Protein AF-A0A2A2TKR3-F1 (afdb_monomer_lite)

InterPro domains:
  IPR059676 Alr2735, C-terminal domain [PF27288] (133-186)
  IPR059682 Alr2735, N-terminal domain [PF27301] (14-116)

Structure (mmCIF, N/CA/C/O backbone):
data_AF-A0A2A2TKR3-F1
#
_entry.id   AF-A0A2A2TKR3-F1
#
loop_
_atom_site.group_PDB
_atom_site.id
_atom_site.type_symbol
_atom_site.label_atom_id
_atom_site.label_alt_id
_atom_site.label_comp_id
_atom_site.label_asym_id
_atom_site.label_entity_id
_atom_site.label_seq_id
_atom_site.pdbx_PDB_ins_code
_atom_site.Cartn_x
_atom_site.Cartn_y
_atom_site.Cartn_z
_atom_site.occupancy
_atom_site.B_iso_or_equiv
_atom_site.auth_seq_id
_atom_site.auth_comp_id
_atom_site.auth_asym_id
_atom_site.auth_atom_id
_atom_site.pdbx_PDB_model_num
ATOM 1 N N . MET A 1 1 ? 35.951 4.384 -39.786 1.00 38.25 1 MET A N 1
ATOM 2 C CA . MET A 1 1 ? 35.490 3.446 -38.743 1.00 38.25 1 MET A CA 1
ATOM 3 C C . MET A 1 1 ? 34.126 3.922 -38.285 1.00 38.25 1 MET A C 1
ATOM 5 O O . MET A 1 1 ? 34.031 5.005 -37.731 1.00 38.25 1 MET A O 1
ATOM 9 N N . THR A 1 2 ? 33.081 3.190 -38.646 1.00 31.70 2 THR A N 1
ATOM 10 C CA . THR A 1 2 ? 31.671 3.518 -38.409 1.00 31.70 2 THR A CA 1
ATOM 11 C C . THR A 1 2 ? 31.283 3.150 -36.977 1.00 31.70 2 THR A C 1
ATOM 13 O O . THR A 1 2 ? 31.099 1.976 -36.663 1.00 31.70 2 THR A O 1
ATOM 16 N N . THR A 1 3 ? 31.191 4.138 -36.091 1.00 32.16 3 THR A N 1
ATOM 17 C CA . THR A 1 3 ? 30.640 3.975 -34.740 1.00 32.16 3 THR A CA 1
ATOM 18 C C . THR A 1 3 ? 29.121 3.900 -34.827 1.00 32.16 3 THR A C 1
ATOM 20 O O . THR A 1 3 ? 28.453 4.893 -35.090 1.00 32.16 3 THR A O 1
ATOM 23 N N . THR A 1 4 ? 28.593 2.690 -34.658 1.00 29.95 4 THR A N 1
ATOM 24 C CA . THR A 1 4 ? 27.155 2.415 -34.573 1.00 29.95 4 THR A CA 1
ATOM 25 C C . THR A 1 4 ? 26.698 2.732 -33.151 1.00 29.95 4 THR A C 1
ATOM 27 O O . THR A 1 4 ? 26.987 1.977 -32.225 1.00 29.95 4 THR A O 1
ATOM 30 N N . THR A 1 5 ? 26.039 3.873 -32.964 1.00 31.25 5 THR A N 1
ATOM 31 C CA . THR A 1 5 ? 25.402 4.259 -31.699 1.00 31.25 5 THR A CA 1
ATOM 32 C C . THR A 1 5 ? 24.051 3.552 -31.603 1.00 31.25 5 THR A C 1
ATOM 34 O O . THR A 1 5 ? 23.122 3.884 -32.334 1.00 31.25 5 THR A O 1
ATOM 37 N N . ILE A 1 6 ? 23.941 2.554 -30.724 1.00 37.34 6 ILE A N 1
ATOM 38 C CA . ILE A 1 6 ? 22.674 1.871 -30.429 1.00 37.34 6 ILE A CA 1
ATOM 39 C C . ILE A 1 6 ? 21.905 2.734 -29.423 1.00 37.34 6 ILE A C 1
ATOM 41 O O . ILE A 1 6 ? 22.048 2.592 -28.209 1.00 37.34 6 ILE A O 1
ATOM 45 N N . LEU A 1 7 ? 21.103 3.662 -29.944 1.00 33.12 7 LEU A N 1
ATOM 46 C CA . LEU A 1 7 ? 20.002 4.274 -29.206 1.00 33.12 7 LEU A CA 1
ATOM 47 C C . LEU A 1 7 ? 19.018 3.158 -28.831 1.00 33.12 7 LEU A C 1
ATOM 49 O O . LEU A 1 7 ? 18.438 2.528 -29.713 1.00 33.12 7 LEU A O 1
ATOM 53 N N . HIS A 1 8 ? 18.817 2.912 -27.534 1.00 41.09 8 HIS A N 1
ATOM 54 C CA . HIS A 1 8 ? 17.646 2.167 -27.071 1.00 41.09 8 HIS A CA 1
ATOM 55 C C . HIS A 1 8 ? 16.417 3.049 -27.319 1.00 41.09 8 HIS A C 1
ATOM 57 O O . HIS A 1 8 ? 15.990 3.810 -26.455 1.00 41.09 8 HIS A O 1
ATOM 63 N N . GLN A 1 9 ? 15.890 2.992 -28.542 1.00 34.38 9 GLN A N 1
ATOM 64 C CA . GLN A 1 9 ? 14.558 3.486 -28.856 1.00 34.38 9 GLN A CA 1
ATOM 65 C C . GLN A 1 9 ? 13.576 2.713 -27.981 1.00 34.38 9 GLN A C 1
ATOM 67 O O . GLN A 1 9 ? 13.476 1.496 -28.105 1.00 34.38 9 GLN A O 1
ATOM 72 N N . ILE A 1 10 ? 12.868 3.411 -27.096 1.00 45.50 10 ILE A N 1
ATOM 73 C CA . ILE A 1 10 ? 11.655 2.882 -26.475 1.00 45.50 10 ILE A CA 1
ATOM 74 C C . ILE A 1 10 ? 10.640 2.779 -27.623 1.00 45.50 10 ILE A C 1
ATOM 76 O O . ILE A 1 10 ? 10.234 3.819 -28.151 1.00 45.50 10 ILE A O 1
ATOM 80 N N . PRO A 1 11 ? 10.289 1.569 -28.097 1.00 41.69 11 PRO A N 1
ATOM 81 C CA . PRO A 1 11 ? 9.364 1.434 -29.206 1.00 41.69 11 PRO A CA 1
ATOM 82 C C . PRO A 1 11 ? 7.980 1.920 -28.775 1.00 41.69 11 PRO A C 1
ATOM 84 O O . PRO A 1 11 ? 7.548 1.684 -27.646 1.00 41.69 11 PRO A O 1
ATOM 87 N N . ALA A 1 12 ? 7.298 2.613 -29.688 1.00 41.16 12 ALA A N 1
ATOM 88 C CA . ALA A 1 12 ? 5.923 3.059 -29.519 1.00 41.16 12 ALA A CA 1
ATOM 89 C C . ALA A 1 12 ? 5.043 1.885 -29.051 1.00 41.16 12 ALA A C 1
ATOM 91 O O . ALA A 1 12 ? 4.948 0.847 -29.706 1.00 41.16 12 ALA A O 1
ATOM 92 N N . LEU A 1 13 ? 4.467 2.051 -27.863 1.00 44.28 13 LEU A N 1
ATOM 93 C CA . LEU A 1 13 ? 3.955 0.982 -27.020 1.00 44.28 13 LEU A CA 1
ATOM 94 C C . LEU A 1 13 ? 2.550 0.556 -27.481 1.00 44.28 13 LEU A C 1
ATOM 96 O O . LEU A 1 13 ? 1.541 1.088 -27.022 1.00 44.28 13 LEU A O 1
ATOM 100 N N . THR A 1 14 ? 2.450 -0.451 -28.347 1.00 45.53 14 THR A N 1
ATOM 101 C CA . THR A 1 14 ? 1.301 -1.362 -28.264 1.00 45.53 14 THR A CA 1
ATOM 102 C C . THR A 1 14 ? 1.480 -2.137 -26.964 1.00 45.53 14 THR A C 1
ATOM 104 O O . THR A 1 14 ? 2.271 -3.074 -26.923 1.00 45.53 14 THR A O 1
ATOM 107 N N . ILE A 1 15 ? 0.845 -1.688 -25.876 1.00 57.25 15 ILE A N 1
ATOM 108 C CA . ILE A 1 15 ? 1.034 -2.280 -24.544 1.00 57.25 15 ILE A CA 1
ATOM 109 C C . ILE A 1 15 ? 0.394 -3.672 -24.524 1.00 57.25 15 ILE A C 1
ATOM 111 O O . ILE A 1 15 ? -0.765 -3.836 -24.147 1.00 57.25 15 ILE A O 1
ATOM 115 N N . ASN A 1 16 ? 1.126 -4.692 -24.962 1.00 76.06 16 ASN A N 1
ATOM 116 C CA . ASN A 1 16 ? 0.766 -6.058 -24.636 1.00 76.06 16 ASN A CA 1
ATOM 117 C C . ASN A 1 16 ? 0.954 -6.227 -23.122 1.00 76.06 16 ASN A C 1
ATOM 119 O O . ASN A 1 16 ? 1.949 -5.779 -22.550 1.00 76.06 16 ASN A O 1
ATOM 123 N N . LEU A 1 17 ? -0.018 -6.851 -22.461 1.00 72.94 17 LEU A N 1
ATOM 124 C CA . LEU A 1 17 ? 0.017 -7.096 -21.020 1.00 72.94 17 LEU A CA 1
ATOM 125 C C . LEU A 1 17 ? 1.288 -7.851 -20.603 1.00 72.94 17 LEU A C 1
ATOM 127 O O . LEU A 1 17 ? 1.868 -7.543 -19.564 1.00 72.94 17 LEU A O 1
ATOM 131 N N . ALA A 1 18 ? 1.732 -8.789 -21.445 1.00 76.94 18 ALA A N 1
ATOM 132 C CA . ALA A 1 18 ? 2.961 -9.538 -21.223 1.00 76.94 18 ALA A CA 1
ATOM 133 C C . ALA A 1 18 ? 4.200 -8.628 -21.238 1.00 76.94 18 ALA A C 1
ATOM 135 O O . ALA A 1 18 ? 5.049 -8.709 -20.349 1.00 76.94 18 ALA A O 1
ATOM 136 N N . ASP A 1 19 ? 4.254 -7.692 -22.187 1.00 87.50 19 ASP A N 1
ATOM 137 C CA . ASP A 1 19 ? 5.361 -6.741 -22.315 1.00 87.50 19 ASP A CA 1
ATOM 138 C C . ASP A 1 19 ? 5.394 -5.763 -21.131 1.00 87.50 19 ASP A C 1
ATOM 140 O O . ASP A 1 19 ? 6.467 -5.370 -20.673 1.00 87.50 19 ASP A O 1
ATOM 144 N N . ALA A 1 20 ? 4.228 -5.419 -20.569 1.00 91.88 20 ALA A N 1
ATOM 145 C CA . ALA A 1 20 ? 4.138 -4.580 -19.377 1.00 91.88 20 ALA A CA 1
ATOM 146 C C . ALA A 1 20 ? 4.732 -5.263 -18.134 1.00 91.88 20 ALA A C 1
ATOM 148 O O . ALA A 1 20 ? 5.504 -4.637 -17.404 1.00 91.88 20 ALA A O 1
ATOM 149 N N . THR A 1 21 ? 4.417 -6.541 -17.894 1.00 95.19 21 THR A N 1
ATOM 150 C CA . THR A 1 21 ? 4.975 -7.290 -16.753 1.00 95.19 21 THR A CA 1
ATOM 151 C C . THR A 1 21 ? 6.486 -7.439 -16.873 1.00 95.19 21 THR A C 1
ATOM 153 O O . THR A 1 21 ? 7.212 -7.161 -15.914 1.00 95.19 21 THR A O 1
ATOM 156 N N . VAL A 1 22 ? 6.968 -7.809 -18.062 1.00 96.06 22 VAL A N 1
ATOM 157 C CA . VAL A 1 22 ? 8.404 -7.924 -18.339 1.00 96.06 22 VAL A CA 1
ATOM 158 C C . VAL A 1 22 ? 9.102 -6.581 -18.123 1.00 96.06 22 VAL A C 1
ATOM 160 O O . VAL A 1 22 ? 10.112 -6.530 -17.423 1.00 96.06 22 VAL A O 1
ATOM 163 N N . SER A 1 23 ? 8.540 -5.482 -18.638 1.00 95.44 23 SER A N 1
ATOM 164 C CA . SER A 1 23 ? 9.103 -4.138 -18.474 1.00 95.44 23 SER A CA 1
ATOM 165 C C . SER A 1 23 ? 9.186 -3.713 -17.002 1.00 95.44 23 SER A C 1
ATOM 167 O O . SER A 1 23 ? 10.221 -3.206 -16.567 1.00 95.44 23 SER A O 1
ATOM 169 N N . ILE A 1 24 ? 8.149 -3.987 -16.201 1.00 96.06 24 ILE A N 1
ATOM 170 C CA . ILE A 1 24 ? 8.154 -3.707 -14.756 1.00 96.06 24 ILE A CA 1
ATOM 171 C C . ILE A 1 24 ? 9.266 -4.480 -14.047 1.00 96.06 24 ILE A C 1
ATOM 173 O O . ILE A 1 24 ? 9.991 -3.893 -13.241 1.00 96.06 24 ILE A O 1
ATOM 177 N N . LEU A 1 25 ? 9.415 -5.775 -14.336 1.00 97.62 25 LEU A N 1
ATOM 178 C CA . LEU A 1 25 ? 10.437 -6.621 -13.715 1.00 97.62 25 LEU A CA 1
ATOM 179 C C . LEU A 1 25 ? 11.848 -6.192 -14.127 1.00 97.62 25 LEU A C 1
ATOM 181 O O . LEU A 1 25 ? 12.710 -6.016 -13.269 1.00 97.62 25 LEU A O 1
ATOM 1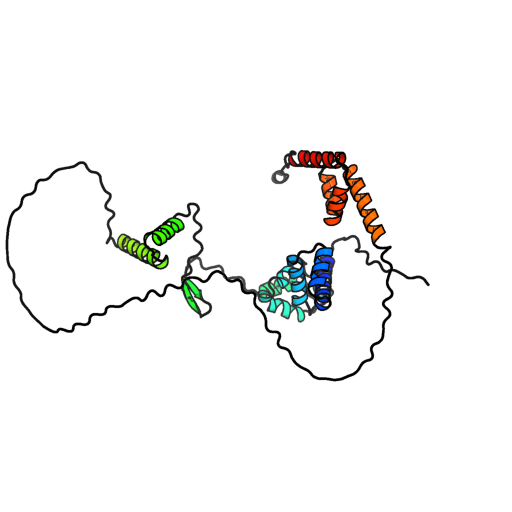85 N N . GLN A 1 26 ? 12.071 -5.938 -15.417 1.00 97.12 26 GLN A N 1
ATOM 186 C CA . GLN A 1 26 ? 13.348 -5.432 -15.924 1.00 97.12 26 GLN A CA 1
ATOM 187 C C . GLN A 1 26 ? 13.720 -4.098 -15.275 1.00 97.12 26 GLN A C 1
ATOM 189 O O . GLN A 1 26 ? 14.851 -3.923 -14.819 1.00 97.12 26 GLN A O 1
ATOM 194 N N . HIS A 1 27 ? 12.766 -3.170 -15.182 1.00 95.81 27 HIS A N 1
ATOM 195 C CA . HIS A 1 27 ? 12.998 -1.880 -14.548 1.00 95.81 27 HIS A CA 1
ATOM 196 C C . HIS A 1 27 ? 13.284 -2.024 -13.048 1.00 95.81 27 HIS A C 1
ATOM 198 O O . HIS A 1 27 ? 14.209 -1.398 -12.531 1.00 95.81 27 HIS A O 1
ATOM 204 N N . ALA A 1 28 ? 12.538 -2.883 -12.348 1.00 97.62 28 ALA A N 1
ATOM 205 C CA . ALA A 1 28 ? 12.765 -3.190 -10.940 1.00 97.62 28 ALA A CA 1
ATOM 206 C C . ALA A 1 28 ? 14.179 -3.746 -10.698 1.00 97.62 28 ALA A C 1
ATOM 208 O O . ALA A 1 28 ? 14.894 -3.256 -9.819 1.00 97.62 28 ALA A O 1
ATOM 209 N N . PHE A 1 29 ? 14.609 -4.722 -11.501 1.00 98.06 29 PHE A N 1
ATOM 210 C CA . PHE A 1 29 ? 15.944 -5.310 -11.403 1.00 98.06 29 PHE A CA 1
ATOM 211 C C . PHE A 1 29 ? 17.042 -4.298 -11.719 1.00 98.06 29 PHE A C 1
ATOM 213 O O . PHE A 1 29 ? 17.981 -4.163 -10.935 1.00 98.06 29 PHE A O 1
ATOM 220 N N . TRP A 1 30 ? 16.888 -3.513 -12.788 1.00 96.81 30 TRP A N 1
ATOM 221 C CA . TRP A 1 30 ? 17.809 -2.421 -13.102 1.00 96.81 30 TRP A CA 1
ATOM 222 C C . TRP A 1 30 ? 17.927 -1.433 -11.936 1.00 96.81 30 TRP A C 1
ATOM 224 O O . TRP A 1 30 ? 19.037 -1.081 -11.533 1.00 96.81 30 TRP A O 1
ATOM 234 N N . LEU A 1 31 ? 16.804 -1.033 -11.333 1.00 96.81 31 LEU A N 1
ATOM 235 C CA . LEU A 1 31 ? 16.787 -0.092 -10.216 1.00 96.81 31 LEU A CA 1
ATOM 236 C C . LEU A 1 31 ? 17.511 -0.649 -8.981 1.00 96.81 31 LEU A C 1
ATOM 238 O O . LEU A 1 31 ? 18.245 0.081 -8.307 1.00 96.81 31 LEU A O 1
ATOM 242 N N . ARG A 1 32 ? 17.349 -1.947 -8.697 1.00 97.38 32 ARG A N 1
ATOM 243 C CA . ARG A 1 32 ? 18.097 -2.643 -7.644 1.00 97.38 32 ARG A CA 1
ATOM 244 C C . ARG A 1 32 ? 19.599 -2.645 -7.933 1.00 97.38 32 ARG A C 1
ATOM 246 O O . ARG A 1 32 ? 20.370 -2.313 -7.033 1.00 97.38 32 ARG A O 1
ATOM 253 N N . SER A 1 33 ? 20.014 -2.928 -9.169 1.00 97.12 33 SER A N 1
ATOM 254 C CA . SER A 1 33 ? 21.426 -2.859 -9.571 1.00 97.12 33 SER A CA 1
ATOM 255 C C . SER A 1 33 ? 22.000 -1.451 -9.391 1.00 97.12 33 SER A C 1
ATOM 257 O O . SER A 1 33 ? 23.070 -1.293 -8.805 1.00 97.12 33 SER A O 1
ATOM 259 N N . GLN A 1 34 ? 21.267 -0.406 -9.795 1.00 96.62 34 GLN A N 1
ATOM 260 C CA . GLN A 1 34 ? 21.697 0.980 -9.576 1.00 96.62 34 GLN A CA 1
ATOM 261 C C . GLN A 1 34 ? 21.849 1.305 -8.087 1.00 96.62 34 GLN A C 1
ATOM 263 O O . GLN A 1 34 ? 22.810 1.963 -7.694 1.00 96.62 34 GLN A O 1
ATOM 268 N N . LYS A 1 35 ? 20.937 0.821 -7.237 1.00 96.38 35 LYS A N 1
ATOM 269 C CA . LYS A 1 35 ? 21.003 1.024 -5.783 1.00 96.38 35 LYS A CA 1
ATOM 270 C C . LYS A 1 35 ? 22.218 0.344 -5.139 1.00 96.38 35 LYS A C 1
ATOM 272 O O . LYS A 1 35 ? 22.719 0.857 -4.144 1.00 96.38 35 LYS A O 1
ATOM 277 N N . GLN A 1 36 ? 22.668 -0.794 -5.672 1.00 96.38 36 GLN A N 1
ATOM 278 C CA . GLN A 1 36 ? 23.852 -1.509 -5.178 1.00 96.38 36 GLN A CA 1
ATOM 279 C C . GLN A 1 36 ? 25.163 -0.818 -5.578 1.00 96.38 36 GLN A C 1
ATOM 281 O O . GLN A 1 36 ? 26.110 -0.811 -4.798 1.00 96.38 36 GLN A O 1
ATOM 286 N N . ILE A 1 37 ? 25.213 -0.225 -6.775 1.00 96.69 37 ILE A N 1
ATOM 287 C CA . ILE A 1 37 ? 26.425 0.406 -7.321 1.00 96.69 37 ILE A CA 1
ATOM 288 C C . ILE A 1 37 ? 26.570 1.856 -6.838 1.00 96.69 37 ILE A C 1
ATOM 290 O O . ILE A 1 37 ?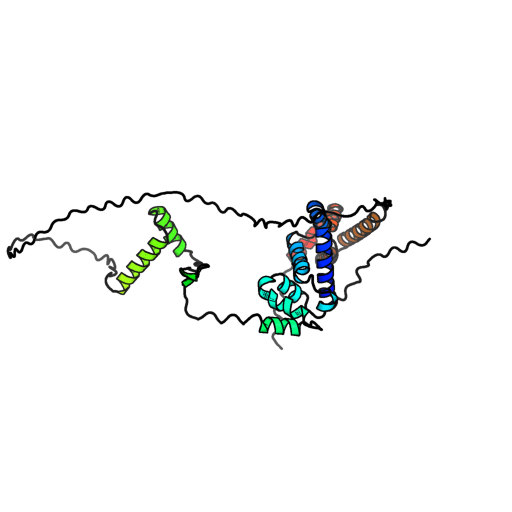 27.673 2.318 -6.541 1.00 96.69 37 ILE A O 1
ATOM 294 N N . LEU A 1 38 ? 25.467 2.606 -6.778 1.00 95.69 38 LEU A N 1
ATOM 295 C CA . LEU A 1 38 ? 25.498 4.0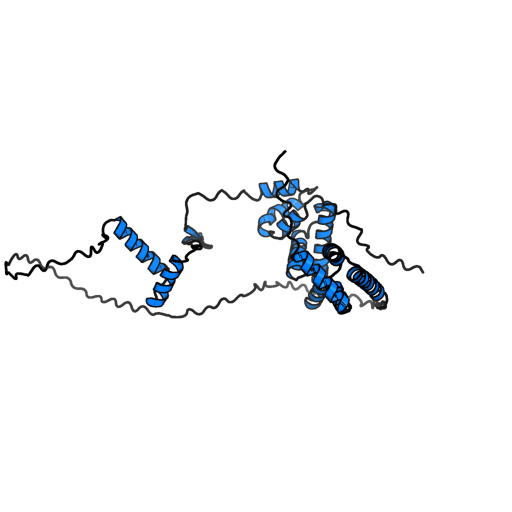35 -6.489 1.00 95.69 38 LEU A CA 1
ATOM 296 C C . LEU A 1 38 ? 25.422 4.316 -4.983 1.00 95.69 38 LEU A C 1
ATOM 298 O O . LEU A 1 38 ? 24.582 3.754 -4.278 1.00 95.69 38 LEU A O 1
ATOM 302 N N . PRO A 1 39 ? 26.192 5.292 -4.470 1.00 96.88 39 PRO A N 1
ATOM 303 C CA . PRO A 1 39 ? 26.004 5.759 -3.106 1.00 96.88 39 PRO A CA 1
ATOM 304 C C . PRO A 1 39 ? 24.617 6.400 -2.947 1.00 96.88 39 PRO A C 1
ATOM 306 O O . PRO A 1 39 ? 24.094 7.048 -3.858 1.00 96.88 39 PRO A O 1
ATOM 309 N N . LYS A 1 40 ? 24.043 6.311 -1.740 1.00 95.50 40 LYS A N 1
ATOM 310 C CA . LYS A 1 40 ? 22.672 6.763 -1.408 1.00 95.50 40 LYS A CA 1
ATOM 311 C C . LYS A 1 40 ? 22.325 8.184 -1.879 1.00 95.50 40 LYS A C 1
ATOM 313 O O . LYS A 1 40 ? 21.161 8.477 -2.148 1.00 95.50 40 LYS A O 1
ATOM 318 N N . LYS A 1 41 ? 23.300 9.100 -1.930 1.00 96.62 41 LYS A N 1
ATOM 319 C CA . LYS A 1 41 ? 23.101 10.465 -2.450 1.00 96.62 41 LYS A CA 1
ATOM 320 C C . LYS A 1 41 ? 22.892 10.461 -3.971 1.00 96.62 41 LYS A C 1
ATOM 322 O O . LYS A 1 41 ? 21.884 10.984 -4.427 1.00 96.62 41 LYS A O 1
ATOM 327 N N . ARG A 1 42 ? 23.777 9.797 -4.724 1.00 96.62 42 ARG A N 1
ATOM 328 C CA . ARG A 1 42 ? 23.698 9.685 -6.191 1.00 96.62 42 ARG A CA 1
ATOM 329 C C . ARG A 1 42 ? 22.470 8.913 -6.653 1.00 96.62 42 ARG A C 1
ATOM 331 O O . ARG A 1 42 ? 21.826 9.322 -7.606 1.00 96.62 42 ARG A O 1
ATOM 338 N N . PHE A 1 43 ? 22.095 7.856 -5.936 1.00 96.56 43 PHE A N 1
ATOM 339 C CA . PHE A 1 43 ? 20.866 7.120 -6.236 1.00 96.56 43 PHE A CA 1
ATOM 340 C C . PHE A 1 43 ? 19.615 8.007 -6.108 1.00 96.56 43 PHE A C 1
ATOM 342 O O . PHE A 1 43 ? 18.727 7.957 -6.953 1.00 96.56 43 PHE A O 1
ATOM 349 N N . ARG A 1 44 ? 19.554 8.874 -5.086 1.00 95.50 44 ARG A N 1
ATOM 350 C CA . ARG A 1 44 ? 18.451 9.840 -4.930 1.00 95.50 44 ARG A CA 1
ATOM 351 C C . ARG A 1 44 ? 18.452 10.919 -6.012 1.00 95.50 44 ARG A C 1
ATOM 353 O O . ARG A 1 44 ? 17.383 11.266 -6.492 1.00 95.50 44 ARG A O 1
ATOM 360 N N . GLU A 1 45 ? 19.625 11.423 -6.393 1.00 96.00 45 GLU A N 1
ATOM 361 C CA . GLU A 1 45 ? 19.765 12.366 -7.514 1.00 96.00 45 GLU A CA 1
ATOM 362 C C . GLU A 1 45 ? 19.275 11.738 -8.828 1.00 96.00 45 GLU A C 1
ATOM 364 O O . GLU A 1 45 ? 18.512 12.367 -9.553 1.00 96.00 45 GLU A O 1
ATOM 369 N N . MET A 1 46 ? 19.630 10.476 -9.091 1.00 96.25 46 MET A N 1
ATOM 370 C CA . MET A 1 46 ? 19.159 9.721 -10.257 1.00 96.25 46 MET A CA 1
ATOM 371 C C . MET A 1 46 ? 17.632 9.562 -10.258 1.00 96.25 46 MET A C 1
ATOM 373 O O . MET A 1 46 ? 17.003 9.816 -11.279 1.00 96.25 46 MET A O 1
ATOM 377 N N . LEU A 1 47 ? 17.030 9.188 -9.121 1.00 96.31 47 LEU A N 1
ATOM 378 C CA . LEU A 1 47 ? 15.569 9.101 -8.987 1.00 96.31 47 LEU A CA 1
ATOM 379 C C . LEU A 1 47 ? 14.884 10.449 -9.249 1.00 96.31 47 LEU A C 1
ATOM 381 O O . LEU A 1 47 ? 13.888 10.503 -9.964 1.00 96.31 47 LEU A O 1
ATOM 385 N N . ALA A 1 48 ? 15.434 11.538 -8.707 1.00 94.50 48 ALA A N 1
ATOM 386 C CA . ALA A 1 48 ? 14.903 12.877 -8.932 1.00 94.50 48 ALA A CA 1
ATOM 387 C C . ALA A 1 48 ? 15.009 13.298 -10.407 1.00 94.50 48 ALA A C 1
ATOM 389 O O . ALA A 1 48 ? 14.069 13.888 -10.934 1.00 94.50 48 ALA A O 1
ATOM 390 N N . ALA A 1 49 ? 16.107 12.948 -11.086 1.00 94.62 49 ALA A N 1
ATOM 391 C CA . ALA A 1 49 ? 16.311 13.246 -12.503 1.00 94.62 49 ALA A CA 1
ATOM 392 C C . ALA A 1 49 ? 15.281 12.552 -13.412 1.00 94.62 49 ALA A C 1
ATOM 394 O O . ALA A 1 49 ? 14.822 13.150 -14.379 1.00 94.62 49 ALA A O 1
ATOM 395 N N . ILE A 1 50 ? 14.864 11.325 -13.075 1.00 91.19 50 ILE A N 1
ATOM 396 C CA . ILE A 1 50 ? 13.792 10.611 -13.794 1.00 91.19 50 ILE A CA 1
ATOM 397 C C . ILE A 1 50 ? 12.379 10.987 -13.308 1.00 91.19 50 ILE A C 1
ATOM 399 O O . ILE A 1 50 ? 11.398 10.409 -13.768 1.00 91.19 50 ILE A O 1
ATOM 403 N N . GLY A 1 51 ? 12.257 11.939 -12.377 1.00 93.19 51 GLY A N 1
ATOM 404 C CA . GLY A 1 51 ? 10.976 12.408 -11.843 1.00 93.19 51 GLY A CA 1
ATOM 405 C C . GLY A 1 51 ? 10.297 11.451 -10.860 1.00 93.19 51 GLY A C 1
ATOM 406 O O . GLY A 1 51 ? 9.105 11.594 -10.608 1.00 93.19 51 GLY A O 1
ATOM 407 N N . TRP A 1 52 ? 11.024 10.479 -10.308 1.00 93.88 52 TRP A N 1
ATOM 408 C CA . TRP A 1 52 ? 10.468 9.482 -9.396 1.00 93.88 52 TRP A CA 1
ATOM 409 C C . TRP A 1 52 ? 10.562 9.917 -7.940 1.00 93.88 52 TRP A C 1
ATOM 411 O O . TRP A 1 52 ? 11.612 10.333 -7.439 1.00 93.88 52 TRP A O 1
ATOM 421 N N . SER A 1 53 ? 9.466 9.721 -7.217 1.00 90.88 53 SER A N 1
ATOM 422 C CA . SER A 1 53 ? 9.445 9.861 -5.771 1.00 90.88 53 SER A CA 1
ATOM 423 C C . SER A 1 53 ? 10.171 8.698 -5.090 1.00 90.88 53 SER A C 1
ATOM 425 O O . SER A 1 53 ? 10.257 7.566 -5.583 1.00 90.88 53 SER A O 1
ATOM 427 N N . HIS A 1 54 ? 10.655 8.947 -3.872 1.00 86.38 54 HIS A N 1
ATOM 428 C CA . HIS A 1 54 ? 11.245 7.883 -3.064 1.00 86.38 54 HIS A CA 1
ATOM 429 C C . HIS A 1 54 ? 10.237 6.750 -2.781 1.00 86.38 54 HIS A C 1
ATOM 431 O O . HIS A 1 54 ? 10.622 5.580 -2.745 1.00 86.38 54 HIS A O 1
ATOM 437 N N . GLY A 1 55 ? 8.949 7.084 -2.636 1.00 89.69 55 GLY A N 1
ATOM 438 C CA . GLY A 1 55 ? 7.871 6.119 -2.419 1.00 89.69 55 GLY A CA 1
ATOM 439 C C . GLY A 1 55 ? 7.677 5.164 -3.597 1.00 89.69 55 GLY A C 1
ATOM 440 O O . GLY A 1 55 ? 7.624 3.954 -3.382 1.00 89.69 55 GLY A O 1
ATOM 441 N N . GLU A 1 56 ? 7.652 5.684 -4.826 1.00 91.38 56 GLU A N 1
ATOM 442 C CA . GLU A 1 56 ? 7.530 4.873 -6.047 1.00 91.38 56 GLU A CA 1
ATOM 443 C C . GLU A 1 56 ? 8.713 3.920 -6.190 1.00 91.38 56 GLU A C 1
ATOM 445 O O . GLU A 1 56 ? 8.517 2.711 -6.304 1.00 91.38 56 GLU A O 1
ATOM 450 N N . SER A 1 57 ? 9.944 4.428 -6.047 1.00 93.44 57 SER A N 1
ATOM 451 C CA . SER A 1 57 ? 11.155 3.600 -6.130 1.00 93.44 57 SER A CA 1
ATOM 452 C C . SER A 1 57 ? 11.134 2.420 -5.149 1.00 93.44 57 SER A C 1
ATOM 454 O O . SER A 1 57 ? 11.588 1.323 -5.468 1.00 93.44 57 SER A O 1
ATOM 456 N N . ARG A 1 58 ? 10.544 2.607 -3.959 1.00 95.38 58 ARG A N 1
ATOM 457 C CA . ARG A 1 58 ? 10.452 1.569 -2.927 1.00 95.38 58 ARG A CA 1
ATOM 458 C C . ARG A 1 58 ? 9.558 0.404 -3.350 1.00 95.38 58 ARG A C 1
ATOM 460 O O . ARG A 1 58 ? 9.819 -0.719 -2.928 1.00 95.38 58 ARG A O 1
ATOM 467 N N . ILE A 1 59 ? 8.526 0.648 -4.158 1.00 95.06 59 ILE A N 1
ATOM 468 C CA . ILE A 1 59 ? 7.639 -0.407 -4.669 1.00 95.06 59 ILE A CA 1
ATOM 469 C C . ILE A 1 59 ? 8.411 -1.301 -5.641 1.00 95.06 59 ILE A C 1
ATOM 471 O O . ILE A 1 59 ? 8.427 -2.515 -5.463 1.00 95.06 59 ILE A O 1
ATOM 475 N N . TYR A 1 60 ? 9.115 -0.710 -6.608 1.00 96.62 60 TYR A N 1
ATOM 476 C CA . TYR A 1 60 ? 9.903 -1.462 -7.589 1.00 96.62 60 TYR A CA 1
ATOM 477 C C . TYR A 1 60 ? 11.092 -2.183 -6.952 1.00 96.62 60 TYR A C 1
ATOM 479 O O . TYR A 1 60 ? 11.374 -3.322 -7.300 1.00 96.62 60 TYR A O 1
ATOM 487 N N . LEU A 1 61 ? 11.742 -1.583 -5.952 1.00 97.56 61 LEU A N 1
ATOM 488 C CA . LEU A 1 61 ? 12.777 -2.280 -5.184 1.00 97.56 61 LEU A CA 1
ATOM 489 C C . LEU A 1 61 ? 12.213 -3.514 -4.462 1.00 97.56 61 LEU A C 1
ATOM 491 O O . LEU A 1 61 ? 12.824 -4.572 -4.523 1.00 97.56 61 LEU A O 1
ATOM 495 N N . LYS A 1 62 ? 11.013 -3.426 -3.868 1.00 97.62 62 LYS A N 1
ATOM 496 C CA . LYS A 1 62 ? 10.347 -4.606 -3.288 1.00 97.62 62 LYS A CA 1
ATOM 497 C C . LYS A 1 62 ? 10.038 -5.672 -4.333 1.00 97.62 62 LYS A C 1
ATOM 499 O O . LYS A 1 62 ? 10.176 -6.851 -4.032 1.00 97.62 62 LYS A O 1
ATOM 504 N N . VAL A 1 63 ? 9.617 -5.279 -5.536 1.00 98.06 63 VAL A N 1
ATOM 505 C CA . VAL A 1 63 ? 9.413 -6.217 -6.653 1.00 98.06 63 VAL A CA 1
ATOM 506 C C . VAL A 1 63 ? 10.724 -6.932 -6.980 1.00 98.06 63 VAL A C 1
ATOM 508 O O . VAL A 1 63 ? 10.741 -8.158 -7.038 1.00 98.06 63 VAL A O 1
ATOM 511 N N . ALA A 1 64 ? 11.825 -6.189 -7.098 1.00 97.81 64 ALA A N 1
ATOM 512 C CA . ALA A 1 64 ? 13.144 -6.750 -7.373 1.00 97.81 64 ALA A CA 1
ATOM 513 C C . ALA A 1 64 ? 13.632 -7.708 -6.276 1.00 97.81 64 ALA A C 1
ATOM 515 O O . ALA A 1 64 ? 14.262 -8.716 -6.578 1.00 97.81 64 ALA A O 1
ATOM 516 N N . ASP A 1 65 ? 13.354 -7.396 -5.011 1.00 97.50 65 ASP A N 1
ATOM 517 C CA . ASP A 1 65 ? 13.710 -8.244 -3.870 1.00 97.50 65 ASP A CA 1
ATOM 518 C C . ASP A 1 65 ? 12.829 -9.503 -3.809 1.00 97.50 65 ASP A C 1
ATOM 520 O O . ASP A 1 65 ? 13.320 -10.600 -3.561 1.00 97.50 65 ASP A O 1
ATOM 524 N N . THR A 1 66 ? 11.531 -9.366 -4.095 1.00 97.81 66 THR A N 1
ATOM 525 C CA . THR A 1 66 ? 10.562 -10.474 -4.052 1.00 97.81 66 THR A CA 1
ATOM 526 C C . THR A 1 66 ? 10.812 -11.497 -5.159 1.00 97.81 66 THR A C 1
ATOM 528 O O . THR A 1 66 ? 10.714 -12.700 -4.923 1.00 97.81 66 THR A O 1
ATOM 531 N N . PHE A 1 67 ? 11.122 -11.023 -6.367 1.00 97.62 67 PHE A N 1
ATOM 532 C CA . PHE A 1 67 ? 11.236 -11.854 -7.566 1.00 97.62 67 PHE A CA 1
ATOM 533 C C . PHE A 1 67 ? 12.681 -12.055 -8.037 1.00 97.62 67 PHE A C 1
ATOM 535 O O . PHE A 1 67 ? 12.892 -12.460 -9.170 1.00 97.62 67 PHE A O 1
ATOM 542 N N . GLU A 1 68 ? 13.680 -11.830 -7.179 1.00 96.81 68 GLU A N 1
ATOM 543 C CA . GLU A 1 68 ? 15.112 -11.968 -7.513 1.00 96.81 68 GLU A CA 1
ATOM 544 C C . GLU A 1 68 ? 15.482 -13.313 -8.152 1.00 96.81 68 GLU A C 1
ATOM 546 O O . GLU A 1 68 ? 16.427 -13.406 -8.929 1.00 96.81 68 GLU A O 1
ATOM 551 N N . ARG A 1 69 ? 14.745 -14.366 -7.799 1.00 97.19 69 ARG A N 1
ATOM 552 C CA . ARG A 1 69 ? 14.993 -15.736 -8.257 1.00 97.19 69 ARG A CA 1
ATOM 553 C C . ARG A 1 69 ? 14.325 -16.072 -9.592 1.00 97.19 69 ARG A C 1
ATOM 555 O O . ARG A 1 69 ? 14.483 -17.200 -10.041 1.00 97.19 69 ARG A O 1
ATOM 562 N N . PHE A 1 70 ? 13.584 -15.136 -10.182 1.00 96.81 70 PHE A N 1
ATOM 563 C CA . PHE A 1 70 ? 12.868 -15.322 -11.440 1.00 96.81 70 PHE A CA 1
ATOM 564 C C . PHE A 1 70 ? 13.491 -14.470 -12.543 1.00 96.81 70 PHE A C 1
ATOM 566 O O . PHE A 1 70 ? 13.878 -13.319 -12.325 1.00 96.81 70 PHE A O 1
ATOM 573 N N . SER A 1 71 ? 13.519 -15.008 -13.756 1.00 95.31 71 SER A N 1
ATOM 574 C CA . SER A 1 71 ? 13.741 -14.209 -14.957 1.00 95.31 71 SER A CA 1
ATOM 575 C C . SER A 1 71 ? 12.469 -13.418 -15.305 1.00 95.31 71 SER A C 1
ATOM 577 O O . SER A 1 71 ? 11.366 -13.949 -15.144 1.00 95.31 71 SER A O 1
ATOM 579 N N . PRO A 1 72 ? 12.564 -12.181 -15.838 1.00 95.94 72 PRO A N 1
ATOM 580 C CA . PRO A 1 72 ? 11.389 -11.437 -16.303 1.00 95.94 72 PRO A CA 1
ATOM 581 C C . PRO A 1 72 ? 10.504 -12.238 -17.270 1.00 95.94 72 PRO A C 1
ATOM 583 O O . PRO A 1 72 ? 9.279 -12.156 -17.200 1.00 95.94 72 PRO A O 1
ATOM 586 N N . ASP A 1 73 ? 11.119 -13.056 -18.129 1.00 94.25 73 ASP A N 1
ATOM 587 C CA . ASP A 1 73 ? 10.421 -13.870 -19.128 1.00 94.25 73 ASP A CA 1
ATOM 588 C C . ASP A 1 73 ? 9.603 -15.021 -18.527 1.00 94.25 73 ASP A C 1
ATOM 590 O O . ASP A 1 73 ? 8.629 -15.463 -19.138 1.00 94.25 73 ASP A O 1
ATOM 594 N N . GLU A 1 74 ? 9.967 -15.506 -17.337 1.00 95.44 74 GLU A N 1
ATOM 595 C CA . GLU A 1 74 ? 9.242 -16.585 -16.649 1.00 95.44 74 GLU A CA 1
ATOM 596 C C . GLU A 1 74 ? 7.891 -16.105 -16.114 1.00 95.44 74 GLU A C 1
ATOM 598 O O . GLU A 1 74 ? 6.955 -16.893 -16.001 1.00 95.44 74 GLU A O 1
ATOM 603 N N . LEU A 1 75 ? 7.773 -14.807 -15.823 1.00 95.62 75 LEU A N 1
ATOM 604 C CA . LEU A 1 75 ? 6.585 -14.182 -15.240 1.00 95.62 75 LEU A CA 1
ATOM 605 C C . LEU A 1 75 ? 5.759 -13.386 -16.259 1.00 95.62 75 LEU A C 1
ATOM 607 O O . LEU A 1 75 ? 4.789 -12.733 -15.882 1.00 95.62 75 LEU A O 1
ATOM 611 N N . LYS A 1 76 ? 6.101 -13.439 -17.550 1.00 94.81 76 LYS A N 1
ATOM 612 C CA . LYS A 1 76 ? 5.431 -12.653 -18.602 1.00 94.81 76 LYS A CA 1
ATOM 613 C C . LYS A 1 76 ? 3.930 -12.940 -18.744 1.00 94.81 76 LYS A C 1
ATOM 615 O O . LYS A 1 76 ? 3.180 -12.053 -19.129 1.00 94.81 76 LYS A O 1
ATOM 620 N N . ASP A 1 77 ? 3.484 -14.154 -18.412 1.00 95.00 77 ASP A N 1
ATOM 621 C CA . ASP A 1 77 ? 2.071 -14.560 -18.485 1.00 95.00 77 ASP A CA 1
ATOM 622 C C . ASP A 1 77 ? 1.294 -14.194 -17.187 1.00 95.00 77 ASP A C 1
ATOM 624 O O . ASP A 1 77 ? 0.149 -14.619 -17.000 1.00 95.00 77 ASP A O 1
ATOM 628 N N . VAL A 1 78 ? 1.904 -13.431 -16.265 1.00 95.69 78 VAL A N 1
ATOM 629 C CA . VAL A 1 78 ? 1.298 -12.927 -15.018 1.00 95.69 78 VAL A CA 1
ATOM 630 C C . VAL A 1 78 ? 0.904 -11.462 -15.187 1.00 95.69 78 VAL A C 1
ATOM 632 O O . VAL A 1 78 ? 1.618 -10.680 -15.808 1.00 95.69 78 VAL A O 1
ATOM 635 N N . GLU A 1 79 ? -0.224 -11.057 -14.604 1.00 95.38 79 GLU A N 1
ATOM 636 C CA . GLU A 1 79 ? -0.690 -9.669 -14.675 1.00 95.38 79 GLU A CA 1
ATOM 637 C C . GLU A 1 79 ? 0.251 -8.710 -13.904 1.00 95.38 79 GLU A C 1
ATOM 639 O O . GLU A 1 79 ? 0.620 -9.004 -12.759 1.00 95.38 79 GLU A O 1
ATOM 644 N N . PRO A 1 80 ? 0.548 -7.506 -14.437 1.00 95.62 80 PRO A N 1
ATOM 645 C CA . PRO A 1 80 ? 1.362 -6.491 -13.762 1.00 95.62 80 PRO A CA 1
ATOM 646 C C . PRO A 1 80 ? 0.901 -6.189 -12.334 1.00 95.62 80 PRO A C 1
ATOM 648 O O . PRO A 1 80 ? 1.690 -6.131 -11.391 1.00 95.62 80 PRO A O 1
ATOM 651 N N . ASN A 1 81 ? -0.414 -6.037 -12.155 1.00 95.19 81 ASN A N 1
ATOM 652 C CA . ASN A 1 81 ? -0.999 -5.744 -10.854 1.00 95.19 81 ASN A CA 1
ATOM 653 C C . ASN A 1 81 ? -0.773 -6.890 -9.855 1.00 95.19 81 ASN A C 1
ATOM 655 O O . ASN A 1 81 ? -0.548 -6.649 -8.672 1.00 95.19 81 ASN A O 1
ATOM 659 N N . THR A 1 82 ? -0.785 -8.140 -10.319 1.00 96.25 82 THR A N 1
ATOM 660 C CA . THR A 1 82 ? -0.521 -9.304 -9.468 1.00 96.25 82 THR A CA 1
ATOM 661 C C . THR A 1 82 ? 0.921 -9.316 -8.977 1.00 96.25 82 THR A C 1
ATOM 663 O O . THR A 1 82 ? 1.130 -9.498 -7.779 1.00 96.25 82 THR A O 1
ATOM 666 N N . ILE A 1 83 ? 1.896 -9.017 -9.841 1.00 97.31 83 ILE A N 1
ATOM 667 C CA . ILE A 1 83 ? 3.306 -8.852 -9.445 1.00 97.31 83 ILE A CA 1
ATOM 668 C C . ILE A 1 83 ? 3.446 -7.791 -8.346 1.00 97.31 83 ILE A C 1
ATOM 670 O O . ILE A 1 83 ? 4.054 -8.042 -7.302 1.00 97.31 83 ILE A O 1
ATOM 674 N N . LEU A 1 84 ? 2.814 -6.628 -8.529 1.00 96.50 84 LEU A N 1
ATOM 675 C CA . LEU A 1 84 ? 2.851 -5.542 -7.546 1.00 96.50 84 LEU A CA 1
ATOM 676 C C . LEU A 1 84 ? 2.203 -5.938 -6.209 1.00 96.50 84 LEU A C 1
ATOM 678 O O . LEU A 1 84 ? 2.747 -5.632 -5.147 1.00 96.50 84 LEU A O 1
ATOM 682 N N . VAL A 1 85 ? 1.059 -6.630 -6.234 1.00 95.81 85 VAL A N 1
ATOM 683 C CA . VAL A 1 85 ? 0.356 -7.086 -5.022 1.00 95.81 85 VAL A CA 1
ATOM 684 C C . VAL A 1 85 ? 1.167 -8.133 -4.262 1.00 95.81 85 VAL A C 1
ATOM 686 O O . VAL A 1 85 ? 1.281 -8.036 -3.034 1.00 95.81 85 VAL A O 1
ATOM 689 N N . LEU A 1 86 ? 1.742 -9.109 -4.971 1.00 95.81 86 LEU A N 1
ATOM 690 C CA . LEU A 1 86 ? 2.587 -10.145 -4.379 1.00 95.81 86 LEU A CA 1
ATOM 691 C C . LEU A 1 86 ? 3.801 -9.520 -3.681 1.00 95.81 86 LEU A C 1
ATOM 693 O O . LEU A 1 86 ? 4.033 -9.805 -2.507 1.00 95.81 86 LEU A O 1
ATOM 697 N N . ALA A 1 87 ? 4.492 -8.588 -4.345 1.00 96.19 87 ALA A N 1
ATOM 698 C CA . ALA A 1 87 ? 5.633 -7.879 -3.769 1.00 96.19 87 ALA A CA 1
ATOM 699 C C . ALA A 1 87 ? 5.246 -6.967 -2.592 1.00 96.19 87 ALA A C 1
ATOM 701 O O . ALA A 1 87 ? 5.915 -6.930 -1.556 1.00 96.19 87 ALA A O 1
ATOM 702 N N . LYS A 1 88 ? 4.128 -6.236 -2.699 1.00 94.31 88 LYS A N 1
ATOM 703 C CA . LYS A 1 88 ? 3.648 -5.350 -1.625 1.00 94.31 88 LYS A CA 1
ATOM 704 C C . LYS A 1 88 ? 3.356 -6.120 -0.336 1.00 94.31 88 LYS A C 1
ATOM 706 O O . LYS A 1 88 ? 3.593 -5.591 0.753 1.00 94.31 88 LYS A O 1
ATOM 711 N N . HIS A 1 89 ? 2.865 -7.351 -0.460 1.00 93.38 89 HIS A N 1
ATOM 712 C CA . HIS A 1 89 ? 2.457 -8.210 0.647 1.00 93.38 89 HIS A CA 1
ATOM 713 C C . HIS A 1 89 ? 3.286 -9.503 0.728 1.00 93.38 89 HIS A C 1
ATOM 715 O O . HIS A 1 89 ? 2.739 -10.562 1.045 1.00 93.38 89 HIS A O 1
ATOM 721 N N . GLN A 1 90 ? 4.604 -9.416 0.503 1.00 91.94 90 GLN A N 1
ATOM 722 C CA . GLN A 1 90 ? 5.504 -10.576 0.425 1.00 91.94 90 GLN A CA 1
ATOM 723 C C . GLN A 1 90 ? 5.360 -11.555 1.603 1.00 91.94 90 GLN A C 1
ATOM 725 O O . GLN A 1 90 ? 5.339 -12.761 1.403 1.00 91.94 90 GLN A O 1
ATOM 730 N N . ASN A 1 91 ? 5.165 -11.061 2.833 1.00 90.44 91 ASN A N 1
ATOM 731 C CA . ASN A 1 91 ? 5.061 -11.919 4.021 1.00 90.44 91 ASN A CA 1
ATOM 732 C C . ASN A 1 91 ? 3.801 -12.796 3.994 1.00 90.44 91 ASN A C 1
ATOM 734 O O . ASN A 1 91 ? 3.831 -13.935 4.447 1.00 90.44 91 ASN A O 1
ATOM 738 N N . LYS A 1 92 ? 2.698 -12.273 3.444 1.00 91.62 92 LYS A N 1
ATOM 739 C CA . LYS A 1 92 ? 1.437 -13.011 3.297 1.00 91.62 92 LYS A CA 1
ATOM 740 C C . LYS A 1 92 ? 1.539 -14.051 2.181 1.00 91.62 92 LYS A C 1
ATOM 742 O O . LYS A 1 92 ? 1.007 -15.146 2.320 1.00 91.62 92 LYS A O 1
ATOM 747 N N . TYR A 1 93 ? 2.210 -13.699 1.086 1.00 94.88 93 TYR A N 1
ATOM 748 C CA . TYR A 1 93 ? 2.281 -14.520 -0.123 1.00 94.88 93 TYR A CA 1
ATOM 749 C C . TYR A 1 93 ? 3.603 -15.281 -0.281 1.00 94.88 93 TYR A C 1
ATOM 751 O O . TYR A 1 93 ? 3.840 -15.863 -1.332 1.00 94.88 93 TYR A O 1
ATOM 759 N N . ARG A 1 94 ? 4.448 -15.335 0.756 1.00 93.94 94 ARG A N 1
ATOM 760 C CA . ARG A 1 94 ? 5.777 -15.964 0.706 1.00 93.94 94 ARG A CA 1
ATOM 761 C C . ARG A 1 94 ? 5.723 -17.397 0.182 1.00 93.94 94 ARG A C 1
ATOM 763 O O . ARG A 1 94 ? 6.428 -17.732 -0.758 1.00 93.94 94 ARG A O 1
ATOM 770 N N . GLN A 1 95 ? 4.807 -18.199 0.724 1.00 94.31 95 GLN A N 1
ATOM 771 C CA . GLN A 1 95 ? 4.605 -19.586 0.295 1.00 94.31 95 GLN A CA 1
ATOM 772 C C . GLN A 1 95 ? 4.092 -19.697 -1.148 1.00 94.31 95 GLN A C 1
ATOM 774 O O . GLN A 1 95 ? 4.369 -20.688 -1.814 1.00 94.31 95 GLN A O 1
ATOM 779 N N . VAL A 1 96 ? 3.337 -18.707 -1.641 1.00 95.44 96 VAL A N 1
ATOM 780 C CA . VAL A 1 96 ? 2.920 -18.666 -3.053 1.00 95.44 96 VAL A CA 1
ATOM 781 C C . VAL A 1 96 ? 4.150 -18.438 -3.927 1.00 95.44 96 VAL A C 1
ATOM 783 O O . VAL A 1 96 ? 4.375 -19.204 -4.853 1.00 95.44 96 VAL A O 1
ATOM 786 N N . ILE A 1 97 ? 4.971 -17.438 -3.594 1.00 95.75 97 ILE A N 1
ATOM 787 C CA . ILE A 1 97 ? 6.189 -17.090 -4.339 1.00 95.75 97 ILE A CA 1
ATOM 788 C C . ILE A 1 97 ? 7.186 -18.257 -4.347 1.00 95.75 97 ILE A C 1
ATOM 790 O O . ILE A 1 97 ? 7.761 -18.557 -5.385 1.00 95.75 97 ILE A O 1
ATOM 794 N N . GLU A 1 98 ? 7.356 -18.953 -3.223 1.00 95.31 98 GLU A N 1
ATOM 795 C CA . GLU A 1 98 ? 8.230 -20.130 -3.139 1.00 95.31 98 GLU A CA 1
ATOM 796 C C . GLU A 1 98 ? 7.738 -21.274 -4.035 1.00 95.31 98 GLU A C 1
ATOM 798 O O . GLU A 1 98 ? 8.527 -21.817 -4.799 1.00 95.31 98 GLU A O 1
ATOM 803 N N . LYS A 1 99 ? 6.434 -21.585 -4.028 1.00 95.12 99 LYS A N 1
ATOM 804 C CA . LYS A 1 99 ? 5.855 -22.631 -4.893 1.00 95.12 99 LYS A CA 1
ATOM 805 C C . LYS A 1 99 ? 5.900 -22.290 -6.381 1.00 95.12 99 LYS A C 1
ATOM 807 O O . LYS A 1 99 ? 5.905 -23.196 -7.211 1.00 95.12 99 LYS A O 1
ATOM 812 N N . LEU A 1 100 ? 5.917 -21.003 -6.733 1.00 95.38 100 LEU A N 1
ATOM 813 C CA . LEU A 1 100 ? 6.057 -20.579 -8.126 1.00 95.38 100 LEU A CA 1
ATOM 814 C C . LEU A 1 100 ? 7.411 -20.980 -8.721 1.00 95.38 100 LEU A C 1
ATOM 816 O O . LEU A 1 100 ? 7.478 -21.193 -9.925 1.00 95.38 100 LEU A O 1
ATOM 820 N N . LEU A 1 101 ? 8.459 -21.142 -7.906 1.00 93.69 101 LEU A N 1
ATOM 821 C CA . LEU A 1 101 ? 9.774 -21.595 -8.379 1.00 93.69 101 LEU A CA 1
ATOM 822 C C . LEU A 1 101 ? 9.763 -23.049 -8.860 1.00 93.69 101 LEU A C 1
ATOM 824 O O . LEU A 1 101 ? 10.543 -23.412 -9.733 1.00 93.69 101 LEU A O 1
ATOM 828 N N . ASP A 1 102 ? 8.872 -23.868 -8.304 1.00 93.44 102 ASP A N 1
ATOM 829 C CA . ASP A 1 102 ? 8.714 -25.271 -8.691 1.00 93.44 102 ASP A CA 1
ATOM 830 C C . ASP A 1 102 ? 7.777 -25.432 -9.907 1.00 93.44 102 ASP A C 1
ATOM 832 O O . ASP A 1 102 ? 7.582 -26.537 -10.420 1.00 93.44 102 ASP A O 1
ATOM 836 N N . CYS A 1 103 ? 7.173 -24.337 -10.383 1.00 89.75 103 CYS A N 1
ATOM 837 C CA . CYS A 1 103 ? 6.272 -24.340 -11.529 1.00 89.75 103 CYS A CA 1
ATOM 838 C C . CYS A 1 103 ? 7.063 -24.152 -12.830 1.00 89.75 103 CYS A C 1
ATOM 840 O O . CYS A 1 103 ? 7.681 -23.118 -13.043 1.00 89.75 103 CYS A O 1
ATOM 842 N N . GLY A 1 104 ? 6.984 -25.117 -13.753 1.00 89.44 104 GLY A N 1
ATOM 843 C CA . GLY A 1 104 ? 7.698 -25.021 -15.035 1.00 89.44 104 GLY A CA 1
ATOM 844 C C . GLY A 1 104 ? 7.201 -23.898 -15.960 1.00 89.44 104 GLY A C 1
ATOM 845 O O . GLY A 1 104 ? 7.995 -23.288 -16.668 1.00 89.44 104 GLY A O 1
ATOM 846 N N . ARG A 1 105 ? 5.894 -23.605 -15.963 1.00 93.38 105 ARG A N 1
ATOM 847 C CA . ARG A 1 105 ? 5.308 -22.461 -16.679 1.00 93.38 105 ARG A CA 1
ATOM 848 C C . ARG A 1 105 ? 4.398 -21.703 -15.729 1.00 93.38 105 ARG A C 1
ATOM 850 O O . ARG A 1 105 ? 3.438 -22.282 -15.232 1.00 93.38 105 ARG A O 1
ATOM 857 N N . ILE A 1 106 ? 4.681 -20.424 -15.506 1.00 96.19 106 ILE A N 1
ATOM 858 C CA . ILE A 1 106 ? 3.915 -19.586 -14.585 1.00 96.19 106 ILE A CA 1
ATOM 859 C C . ILE A 1 106 ? 2.905 -18.767 -15.386 1.00 96.19 106 ILE A C 1
ATOM 861 O O . ILE A 1 106 ? 3.288 -17.946 -16.210 1.00 96.19 106 ILE A O 1
ATOM 865 N N . THR A 1 107 ? 1.614 -18.983 -15.138 1.00 95.81 107 THR A N 1
ATOM 866 C CA . THR A 1 107 ? 0.514 -18.200 -15.723 1.00 95.81 107 THR A CA 1
ATOM 867 C C . THR A 1 107 ? -0.298 -17.522 -14.626 1.00 95.81 107 THR A C 1
ATOM 869 O O . THR A 1 107 ? -0.274 -17.939 -13.464 1.00 95.81 107 THR A O 1
ATOM 872 N N . GLN A 1 108 ? -1.072 -16.499 -14.991 1.00 96.00 108 GLN A N 1
ATOM 873 C CA . GLN A 1 108 ? -1.980 -15.825 -14.063 1.00 96.00 108 GLN A CA 1
ATOM 874 C C . GLN A 1 108 ? -2.952 -16.785 -13.349 1.00 96.00 108 GLN A C 1
ATOM 876 O O . GLN A 1 108 ? -3.244 -16.596 -12.169 1.00 96.00 108 GLN A O 1
ATOM 881 N N . GLU A 1 109 ? -3.437 -17.821 -14.035 1.00 95.38 109 GLU A N 1
ATOM 882 C CA . GLU A 1 109 ? -4.338 -18.833 -13.464 1.00 95.38 109 GLU A CA 1
ATOM 883 C C . GLU A 1 109 ? -3.650 -19.627 -12.350 1.00 95.38 109 GLU A C 1
ATOM 885 O O . GLU A 1 109 ? -4.170 -19.698 -11.239 1.00 95.38 109 GLU A O 1
ATOM 890 N N . ILE A 1 110 ? -2.424 -20.102 -12.594 1.00 94.75 110 ILE A N 1
ATOM 891 C CA . ILE A 1 110 ? -1.626 -20.832 -11.597 1.00 94.75 110 ILE A CA 1
ATOM 892 C C . ILE A 1 110 ? -1.379 -19.966 -10.361 1.00 94.75 110 ILE A C 1
ATOM 894 O O . ILE A 1 110 ? -1.511 -20.435 -9.231 1.00 94.75 110 ILE A O 1
ATOM 898 N N . VAL A 1 111 ? -1.058 -18.683 -10.553 1.00 95.88 111 VAL A N 1
ATOM 899 C CA . VAL A 1 111 ? -0.861 -17.750 -9.436 1.00 95.88 111 VAL A CA 1
ATOM 900 C C . VAL A 1 111 ? -2.149 -17.598 -8.622 1.00 95.88 111 VAL A C 1
ATOM 902 O O . VAL A 1 111 ? -2.101 -17.634 -7.392 1.00 95.88 111 VAL A O 1
ATOM 905 N N . ARG A 1 112 ? -3.308 -17.457 -9.278 1.00 94.81 112 ARG A N 1
ATOM 906 C CA . ARG A 1 112 ? -4.611 -17.342 -8.600 1.00 94.81 112 ARG A CA 1
ATOM 907 C C . ARG A 1 112 ? -4.968 -18.613 -7.829 1.00 94.81 112 ARG A C 1
ATOM 909 O O . ARG A 1 112 ? -5.367 -18.507 -6.668 1.00 94.81 112 ARG A O 1
ATOM 916 N N . ASP A 1 113 ? -4.750 -19.784 -8.415 1.00 93.75 113 ASP A N 1
ATOM 917 C CA . ASP A 1 113 ? -5.000 -21.077 -7.770 1.00 93.75 113 ASP A CA 1
ATOM 918 C C . ASP A 1 113 ? -4.075 -21.299 -6.567 1.00 93.75 113 ASP A C 1
ATOM 920 O O . ASP A 1 113 ? -4.508 -21.729 -5.492 1.00 93.75 113 ASP A O 1
ATOM 924 N N . LEU A 1 114 ? -2.799 -20.921 -6.687 1.00 94.19 114 LEU A N 1
ATOM 925 C CA . LEU A 1 114 ? -1.858 -20.960 -5.571 1.00 94.19 114 LEU A CA 1
ATOM 926 C C . LEU A 1 114 ? -2.266 -19.997 -4.454 1.00 94.19 114 LEU A C 1
ATOM 928 O O . LEU A 1 114 ? -2.241 -20.387 -3.285 1.00 94.19 114 LEU A O 1
ATOM 932 N N . ILE A 1 115 ? -2.697 -18.776 -4.784 1.00 93.44 115 ILE A N 1
ATOM 933 C CA . ILE A 1 115 ? -3.226 -17.834 -3.792 1.00 93.44 115 ILE A CA 1
ATOM 934 C C . ILE A 1 115 ? -4.440 -18.437 -3.086 1.00 93.44 115 ILE A C 1
ATOM 936 O O . ILE A 1 115 ? -4.473 -18.411 -1.860 1.00 93.44 115 ILE A O 1
ATOM 940 N N . ALA A 1 116 ? -5.399 -19.012 -3.813 1.00 90.44 116 ALA A N 1
ATOM 941 C CA . ALA A 1 116 ? -6.586 -19.628 -3.222 1.00 90.44 116 ALA A CA 1
ATOM 942 C C . ALA A 1 116 ? -6.246 -20.837 -2.330 1.00 90.44 116 ALA A C 1
ATOM 944 O O . ALA A 1 116 ? -6.843 -21.012 -1.268 1.00 90.44 116 ALA A O 1
ATOM 945 N N . SER A 1 117 ? -5.265 -21.652 -2.729 1.00 87.38 117 SER A N 1
ATOM 946 C CA . SER A 1 117 ? -4.853 -22.842 -1.971 1.00 87.38 117 SER A CA 1
ATOM 947 C C . SER A 1 117 ? -4.070 -22.509 -0.695 1.00 87.38 117 SER A C 1
ATOM 949 O O . SER A 1 117 ? -4.228 -23.178 0.326 1.00 87.38 117 SER A O 1
ATOM 951 N N . VAL A 1 118 ? -3.223 -21.476 -0.734 1.00 84.25 118 VAL A N 1
ATOM 952 C CA . VAL A 1 118 ? -2.352 -21.082 0.383 1.00 84.25 118 VAL A CA 1
ATOM 953 C C . VAL A 1 118 ? -3.061 -20.103 1.315 1.00 84.25 118 VAL A C 1
ATOM 955 O O . VAL A 1 118 ? -3.008 -20.239 2.539 1.00 84.25 118 VAL A O 1
ATOM 958 N N . CYS A 1 119 ? -3.740 -19.104 0.756 1.00 77.00 119 CYS A N 1
ATOM 959 C CA . CYS A 1 119 ? -4.484 -18.123 1.529 1.00 77.00 119 CYS A CA 1
ATOM 960 C C . CYS A 1 119 ? -5.892 -18.657 1.771 1.00 77.00 119 CYS A C 1
ATOM 962 O O . CYS A 1 119 ? -6.800 -18.399 0.983 1.00 77.00 119 CYS A O 1
ATOM 964 N N . LYS A 1 120 ? -6.087 -19.373 2.888 1.00 68.06 120 LYS A N 1
ATOM 965 C CA . LYS A 1 120 ? -7.433 -19.753 3.336 1.00 68.06 120 LYS A CA 1
ATOM 966 C C . LYS A 1 120 ? -8.342 -18.513 3.310 1.00 68.06 120 LYS A C 1
ATOM 968 O O . LYS A 1 120 ? -7.910 -17.460 3.801 1.00 68.06 120 LYS A O 1
ATOM 973 N N . PRO A 1 121 ? -9.570 -18.607 2.767 1.00 61.19 121 PRO A N 1
ATOM 974 C CA . PRO A 1 121 ? -10.520 -17.509 2.857 1.00 61.19 121 PRO A CA 1
ATOM 975 C C . PRO A 1 121 ? -10.664 -17.141 4.333 1.00 61.19 121 PRO A C 1
ATOM 977 O O . PRO A 1 121 ? -10.802 -18.027 5.180 1.00 61.19 121 PRO A O 1
ATOM 980 N N . GLN A 1 122 ? -10.552 -15.847 4.653 1.00 56.62 122 GLN A N 1
ATOM 981 C CA . GLN A 1 122 ? -10.826 -15.382 6.009 1.00 56.62 122 GLN A CA 1
ATOM 982 C C . GLN A 1 122 ? -12.204 -15.914 6.385 1.00 56.62 122 GLN A C 1
ATOM 984 O O . GLN A 1 122 ? -13.177 -15.645 5.679 1.00 56.62 122 GLN A O 1
ATOM 989 N N . THR A 1 123 ? -12.273 -16.715 7.449 1.00 54.94 123 THR A N 1
ATOM 990 C CA . THR A 1 123 ? -13.559 -17.182 7.949 1.00 54.94 123 THR A CA 1
ATOM 991 C C . THR A 1 123 ? -14.426 -15.953 8.208 1.00 54.94 123 THR A C 1
ATOM 993 O O . THR A 1 123 ? -13.918 -14.964 8.756 1.00 54.94 123 THR A O 1
ATOM 996 N N . PRO A 1 124 ? -15.699 -15.964 7.776 1.00 58.12 124 PRO A N 1
ATOM 997 C CA . PRO A 1 124 ? -16.596 -14.851 8.037 1.00 58.12 124 PRO A CA 1
ATOM 998 C C . PRO A 1 124 ? -16.565 -14.572 9.540 1.00 58.12 124 PRO A C 1
ATOM 1000 O O . PRO A 1 124 ? -16.661 -15.493 10.356 1.00 58.12 124 PRO A O 1
ATOM 1003 N N . LYS A 1 125 ? -16.309 -13.309 9.901 1.00 59.75 125 LYS A N 1
ATOM 1004 C CA . LYS A 1 125 ? -16.260 -12.873 11.300 1.00 59.75 125 LYS A CA 1
ATOM 1005 C C . LYS A 1 125 ? -17.573 -13.315 11.947 1.00 59.75 125 LYS A C 1
ATOM 1007 O O . LYS A 1 125 ? -18.631 -13.036 11.400 1.00 59.75 125 LYS A O 1
ATOM 1012 N N . SER A 1 126 ? -17.501 -14.040 13.060 1.00 59.97 126 SER A N 1
ATOM 1013 C CA . SER A 1 126 ? -18.695 -14.473 13.786 1.00 59.97 126 SER A CA 1
ATOM 1014 C C . SER A 1 126 ? -19.581 -13.265 14.104 1.00 59.97 126 SER A C 1
ATOM 1016 O O . SER A 1 126 ? -19.060 -12.290 14.644 1.00 59.97 126 SER A O 1
ATOM 1018 N N . ASP A 1 127 ? -20.892 -13.358 13.862 1.00 59.38 127 ASP A N 1
ATOM 1019 C CA . ASP A 1 127 ? -21.881 -12.290 14.127 1.00 59.38 127 ASP A CA 1
ATOM 1020 C C . ASP A 1 127 ? -21.942 -11.826 15.593 1.00 59.38 127 ASP A C 1
ATOM 1022 O O . ASP A 1 127 ? -22.553 -10.810 15.918 1.00 59.38 127 ASP A O 1
ATOM 1026 N N . LYS A 1 128 ? -21.293 -12.546 16.515 1.00 73.12 128 LYS A N 1
ATOM 1027 C CA . LYS A 1 128 ? -21.156 -12.101 17.901 1.00 73.12 128 LYS A CA 1
ATOM 1028 C C . LYS A 1 128 ? -20.135 -10.971 17.988 1.00 73.12 128 LYS A C 1
ATOM 1030 O O . LYS A 1 128 ? -18.927 -11.200 17.889 1.00 73.12 128 LYS A O 1
ATOM 1035 N N . LEU A 1 129 ? -20.635 -9.764 18.246 1.00 72.44 129 LEU A N 1
ATOM 1036 C CA . LEU A 1 129 ? -19.829 -8.628 18.681 1.00 72.44 129 LEU A CA 1
ATOM 1037 C C . LEU A 1 129 ? -19.064 -9.030 19.948 1.00 72.44 129 LEU A C 1
ATOM 1039 O O . LEU A 1 129 ? -19.645 -9.220 21.013 1.00 72.44 129 LEU A O 1
ATOM 1043 N N . SER A 1 130 ? -17.752 -9.208 19.814 1.00 82.31 130 SER A N 1
ATOM 1044 C CA . SER A 1 130 ? -16.854 -9.475 20.933 1.00 82.31 130 SER A CA 1
ATOM 1045 C C . SER A 1 130 ? -15.767 -8.414 20.970 1.00 82.31 130 SER A C 1
ATOM 1047 O O . SER A 1 130 ? -14.998 -8.258 20.014 1.00 82.31 130 SER A O 1
ATOM 1049 N N . ILE A 1 131 ? -15.697 -7.719 22.104 1.00 87.25 131 ILE A N 1
ATOM 1050 C CA . ILE A 1 131 ? -14.620 -6.786 22.451 1.00 87.25 131 ILE A CA 1
ATOM 1051 C C . ILE A 1 131 ? -13.367 -7.520 22.953 1.00 87.25 131 ILE A C 1
ATOM 1053 O O . ILE A 1 131 ? -12.319 -6.909 23.129 1.00 87.25 131 ILE A O 1
ATOM 1057 N N . TRP A 1 132 ? -13.428 -8.840 23.152 1.00 90.44 132 TRP A N 1
ATOM 1058 C CA . TRP A 1 132 ? -12.277 -9.637 23.570 1.00 90.44 132 TRP A CA 1
ATOM 1059 C C . TRP A 1 132 ? -11.396 -10.005 22.375 1.00 90.44 132 TRP A C 1
ATOM 1061 O O . TRP A 1 132 ? -11.866 -10.556 21.375 1.00 90.44 132 TRP A O 1
ATOM 1071 N N . LYS A 1 133 ? -10.097 -9.717 22.486 1.00 85.94 133 LYS A N 1
ATOM 1072 C CA . LYS A 1 133 ? -9.058 -10.066 21.508 1.00 85.94 133 LYS A CA 1
ATOM 1073 C C . LYS A 1 133 ? -7.907 -10.784 22.201 1.00 85.94 133 LYS A C 1
ATOM 1075 O O . LYS A 1 133 ? -7.645 -10.553 23.371 1.00 85.94 133 LYS A O 1
ATOM 1080 N N . THR A 1 134 ? -7.185 -11.623 21.473 1.00 86.25 134 THR A N 1
ATOM 1081 C CA . THR A 1 134 ? -5.958 -12.253 21.974 1.00 86.25 134 THR A CA 1
ATOM 1082 C C . THR A 1 134 ? -4.779 -11.300 21.775 1.00 86.25 134 THR A C 1
ATOM 1084 O O . THR A 1 134 ? -4.562 -10.813 20.663 1.00 86.25 134 THR A O 1
ATOM 1087 N N . ALA A 1 135 ? -4.033 -10.998 22.837 1.00 87.12 135 ALA A N 1
ATOM 1088 C CA . ALA A 1 135 ? -2.793 -10.230 22.754 1.00 87.12 135 ALA A CA 1
ATOM 1089 C C . ALA A 1 135 ? -1.617 -11.090 22.254 1.00 87.12 135 ALA A C 1
ATOM 1091 O O . ALA A 1 135 ? -1.748 -12.295 22.045 1.00 87.12 135 ALA A O 1
ATOM 1092 N N . ARG A 1 136 ? -0.453 -10.461 22.020 1.00 83.75 136 ARG A N 1
ATOM 1093 C CA . ARG A 1 136 ? 0.753 -11.156 21.520 1.00 83.75 136 ARG A CA 1
ATOM 1094 C C . ARG A 1 136 ? 1.243 -12.259 22.466 1.00 83.75 136 ARG A C 1
ATOM 1096 O O . ARG A 1 136 ? 1.880 -13.196 22.008 1.00 83.75 136 ARG A O 1
ATOM 1103 N N . ASP A 1 137 ? 0.933 -12.147 23.753 1.00 87.81 137 ASP A N 1
ATOM 1104 C CA . ASP A 1 137 ? 1.249 -13.117 24.806 1.00 87.81 137 ASP A CA 1
ATOM 1105 C C . ASP A 1 137 ? 0.208 -14.247 24.933 1.00 87.81 137 ASP A C 1
ATOM 1107 O O . ASP A 1 137 ? 0.315 -15.090 25.821 1.00 87.81 137 ASP A O 1
ATOM 1111 N N . GLY A 1 138 ? -0.816 -14.269 24.073 1.00 87.62 138 GLY A N 1
ATOM 1112 C CA . GLY A 1 138 ? -1.898 -15.250 24.120 1.00 87.62 138 GLY A CA 1
ATOM 1113 C C . GLY A 1 138 ? -2.994 -14.940 25.144 1.00 87.62 138 GLY A C 1
ATOM 1114 O O . GLY A 1 138 ? -3.993 -15.659 25.183 1.00 87.62 138 GLY A O 1
ATOM 1115 N N . LYS A 1 139 ? -2.866 -13.876 25.949 1.00 90.94 139 LYS A N 1
ATOM 1116 C CA . LYS A 1 139 ? -3.867 -13.529 26.966 1.00 90.94 139 LYS A CA 1
ATOM 1117 C C . LYS A 1 139 ? -5.045 -12.758 26.360 1.00 90.94 139 LYS A C 1
ATOM 1119 O O . LYS A 1 139 ? -4.865 -12.010 25.392 1.00 90.94 139 LYS A O 1
ATOM 1124 N N . PRO A 1 140 ? -6.267 -12.923 26.901 1.00 90.19 140 PRO A N 1
ATOM 1125 C CA . PRO A 1 140 ? -7.410 -12.130 26.477 1.00 90.19 140 PRO A CA 1
ATOM 1126 C C . PRO A 1 140 ? -7.237 -10.676 26.930 1.00 90.19 140 PRO A C 1
ATOM 1128 O O . PRO A 1 140 ? -6.991 -10.394 28.099 1.00 90.19 140 PRO A O 1
ATOM 1131 N N . VAL A 1 141 ? -7.397 -9.750 25.994 1.00 92.75 141 VAL A N 1
ATOM 1132 C CA . VAL A 1 141 ? -7.386 -8.305 26.214 1.00 92.75 141 VAL A CA 1
ATOM 1133 C C . VAL A 1 141 ? -8.687 -7.727 25.679 1.00 92.75 141 VAL A C 1
ATOM 1135 O O . VAL A 1 141 ? -9.084 -7.997 24.542 1.00 92.75 141 VAL A O 1
ATOM 1138 N N . CYS A 1 142 ? -9.348 -6.923 26.505 1.00 91.06 142 CYS A N 1
ATOM 1139 C CA . CYS A 1 142 ? -10.500 -6.139 26.089 1.00 91.06 142 CYS A CA 1
ATOM 1140 C C . CYS A 1 142 ? -10.030 -4.987 25.188 1.00 91.06 142 CYS A C 1
ATOM 1142 O O . CYS A 1 142 ? -9.178 -4.191 25.581 1.00 91.06 142 CYS A O 1
ATOM 1144 N N . ARG A 1 143 ? -10.556 -4.918 23.964 1.00 88.81 143 ARG A N 1
ATOM 1145 C CA . ARG A 1 143 ? -10.330 -3.832 23.007 1.00 88.81 143 ARG A CA 1
ATOM 1146 C C . ARG A 1 143 ? -11.672 -3.320 22.512 1.00 88.81 143 ARG A C 1
ATOM 1148 O O . ARG A 1 143 ? -12.341 -3.986 21.720 1.00 88.81 143 ARG A O 1
ATOM 1155 N N . ILE A 1 144 ? -12.032 -2.132 22.980 1.00 87.75 144 ILE A N 1
ATOM 1156 C CA . ILE A 1 144 ? -13.184 -1.387 22.481 1.00 87.75 144 ILE A CA 1
ATOM 1157 C C . ILE A 1 144 ? -12.778 -0.796 21.118 1.00 87.75 144 ILE A C 1
ATOM 1159 O O . ILE A 1 144 ? -11.713 -0.181 21.038 1.00 87.75 144 ILE A O 1
ATOM 1163 N N . PRO A 1 145 ? -13.536 -1.047 20.035 1.00 84.31 145 PRO A N 1
ATOM 1164 C CA . PRO A 1 145 ? -13.307 -0.395 18.748 1.00 84.31 145 PRO A CA 1
ATOM 1165 C C . PRO A 1 145 ? -13.449 1.125 18.846 1.00 84.31 145 PRO A C 1
ATOM 1167 O O . PRO A 1 145 ? -14.052 1.632 19.789 1.00 84.31 145 PRO A O 1
ATOM 1170 N N . ASP A 1 146 ? -12.961 1.835 17.833 1.00 89.50 146 ASP A N 1
ATOM 1171 C CA . ASP A 1 146 ? -13.133 3.283 17.746 1.00 89.50 146 ASP A CA 1
ATOM 1172 C C . ASP A 1 146 ? -14.625 3.651 17.809 1.00 89.50 146 ASP A C 1
ATOM 1174 O O . ASP A 1 146 ? -15.451 3.118 17.059 1.00 89.50 146 ASP A O 1
ATOM 1178 N N . ILE A 1 147 ? -14.965 4.558 18.726 1.00 88.62 147 ILE A N 1
ATOM 1179 C CA . ILE A 1 147 ? -16.329 5.050 18.924 1.00 88.62 147 ILE A CA 1
ATOM 1180 C C . ILE A 1 147 ? -16.554 6.191 17.931 1.00 88.62 147 ILE A C 1
ATOM 1182 O O . ILE A 1 147 ? -16.128 7.324 18.147 1.00 88.62 147 ILE A O 1
ATOM 1186 N N . MET A 1 148 ? -17.189 5.865 16.807 1.00 88.50 148 MET A N 1
ATOM 1187 C CA . MET A 1 148 ? -17.425 6.789 15.697 1.00 88.50 148 MET A CA 1
ATOM 1188 C C . MET A 1 148 ? -18.858 7.335 15.746 1.00 88.50 148 MET A C 1
ATOM 1190 O O . MET A 1 148 ? -19.702 6.956 14.939 1.00 88.50 148 MET A O 1
ATOM 1194 N N . GLU A 1 149 ? -19.132 8.206 16.716 1.00 91.75 149 GLU A N 1
ATOM 1195 C CA . GLU A 1 149 ? -20.409 8.924 16.844 1.00 91.75 149 GLU A CA 1
ATOM 1196 C C . GLU A 1 149 ? -20.363 10.269 16.101 1.00 91.75 149 GLU A C 1
ATOM 1198 O O . GLU A 1 149 ? -19.353 10.977 16.143 1.00 91.75 149 GLU A O 1
ATOM 1203 N N . GLU A 1 150 ? -21.457 10.655 15.435 1.00 90.12 150 GLU A N 1
ATOM 1204 C CA . GLU A 1 150 ? -21.530 11.927 14.696 1.00 90.12 150 GLU A CA 1
ATOM 1205 C C . GLU A 1 150 ? -21.476 13.149 15.629 1.00 90.12 150 GLU A C 1
ATOM 1207 O O . GLU A 1 150 ? -20.791 14.134 15.339 1.00 90.12 150 GLU A O 1
ATOM 1212 N N . ASP A 1 151 ? -22.154 13.074 16.775 1.00 92.75 151 ASP A N 1
ATOM 1213 C CA . ASP A 1 151 ? -22.234 14.135 17.788 1.00 92.75 151 ASP A CA 1
ATOM 1214 C C . ASP A 1 151 ? -21.059 14.124 18.788 1.00 92.75 151 ASP A C 1
ATOM 1216 O O . ASP A 1 151 ? -20.796 15.128 19.478 1.00 92.75 151 ASP A O 1
ATOM 1220 N N . ARG A 1 152 ? -20.309 13.011 18.792 1.00 94.19 152 ARG A N 1
ATOM 1221 C CA . ARG A 1 152 ? -19.132 12.732 19.623 1.00 94.19 152 ARG A CA 1
ATOM 1222 C C . ARG A 1 152 ? -19.439 12.822 21.118 1.00 94.19 152 ARG A C 1
ATOM 1224 O O . ARG A 1 152 ? -18.562 13.213 21.892 1.00 94.19 152 ARG A O 1
ATOM 1231 N N . GLN A 1 153 ? -20.679 12.549 21.520 1.00 95.44 153 GLN A N 1
ATOM 1232 C CA . GLN A 1 153 ? -21.111 12.773 22.897 1.00 95.44 153 GLN A CA 1
ATOM 1233 C C . GLN A 1 153 ? -20.360 11.894 23.888 1.00 95.44 153 GLN A C 1
ATOM 1235 O O . GLN A 1 153 ? -19.852 12.422 24.877 1.00 95.44 153 GLN A O 1
ATOM 1240 N N . THR A 1 154 ? -20.193 10.603 23.594 1.00 94.38 154 THR A N 1
ATOM 1241 C CA . THR A 1 154 ? -19.500 9.674 24.494 1.00 94.38 154 THR A CA 1
ATOM 1242 C C . THR A 1 154 ? -18.078 10.148 24.797 1.00 94.38 154 THR A C 1
ATOM 1244 O O . THR A 1 154 ? -17.659 10.181 25.952 1.00 94.38 154 THR A O 1
ATOM 1247 N N . GLY A 1 155 ? -17.344 10.598 23.773 1.00 94.44 155 GLY A N 1
ATOM 1248 C CA . GLY A 1 155 ? -15.992 11.132 23.949 1.00 94.44 155 GLY A CA 1
ATOM 1249 C C . GLY A 1 155 ? -15.951 12.418 24.781 1.00 94.44 155 GLY A C 1
ATOM 1250 O O . GLY A 1 155 ? -15.067 12.564 25.620 1.00 94.44 155 GLY A O 1
ATOM 1251 N N . LYS A 1 156 ? -16.912 13.333 24.586 1.00 96.62 156 LYS A N 1
ATOM 1252 C CA . LYS A 1 156 ? -16.998 14.588 25.355 1.00 96.62 156 LYS A CA 1
ATOM 1253 C C . LYS A 1 156 ? -17.284 14.342 26.832 1.00 96.62 156 LYS A C 1
ATOM 1255 O O . LYS A 1 156 ? -16.612 14.936 27.662 1.00 96.62 156 LYS A O 1
ATOM 1260 N N . ILE A 1 157 ? -18.243 13.467 27.140 1.00 96.44 157 ILE A N 1
ATOM 1261 C CA . ILE A 1 157 ? -18.625 13.143 28.523 1.00 96.44 157 ILE A CA 1
ATOM 1262 C C . ILE A 1 157 ? -17.444 12.504 29.257 1.00 96.44 157 ILE A C 1
ATOM 1264 O O . ILE A 1 157 ? -17.101 12.937 30.351 1.00 96.44 157 ILE A O 1
ATOM 1268 N N . ILE A 1 158 ? -16.779 11.522 28.635 1.00 95.88 158 ILE A N 1
ATOM 1269 C CA . ILE A 1 158 ? -15.606 10.873 29.236 1.00 95.88 158 ILE A CA 1
ATOM 1270 C C . ILE A 1 158 ? -14.483 11.892 29.462 1.00 95.88 158 ILE A C 1
ATOM 1272 O O . ILE A 1 158 ? -13.909 11.913 30.542 1.00 95.88 158 ILE A O 1
ATOM 1276 N N . GLN A 1 159 ? -14.175 12.742 28.476 1.00 97.06 159 GLN A N 1
ATOM 1277 C CA . GLN A 1 159 ? -13.110 13.739 28.619 1.00 97.06 159 GLN A CA 1
ATOM 1278 C C . GLN A 1 159 ? -13.422 14.761 29.717 1.00 97.06 159 GLN A C 1
ATOM 1280 O O . GLN A 1 159 ? -12.545 15.072 30.512 1.00 97.06 159 GLN A O 1
ATOM 1285 N N . GLN A 1 160 ? -14.661 15.252 29.784 1.00 97.56 160 GLN A N 1
ATOM 1286 C CA . GLN A 1 160 ? -15.084 16.193 30.817 1.00 97.56 160 GLN A CA 1
ATOM 1287 C C . GLN A 1 160 ? -14.895 15.600 32.217 1.00 97.56 160 GLN A C 1
ATOM 1289 O O . GLN A 1 160 ? -14.306 16.239 33.081 1.00 97.56 160 GLN A O 1
ATOM 1294 N N . GLU A 1 161 ? -15.323 14.355 32.416 1.00 97.00 161 GLU A N 1
ATOM 1295 C CA . GLU A 1 161 ? -15.185 13.648 33.689 1.00 97.00 161 GLU A CA 1
ATOM 1296 C C . GLU A 1 161 ? -13.707 13.429 34.075 1.00 97.00 161 GLU A C 1
ATOM 1298 O O . GLU A 1 161 ? -13.326 13.585 35.237 1.00 97.00 161 GLU A O 1
ATOM 1303 N N . MET A 1 162 ? -12.843 13.143 33.094 1.00 97.56 162 MET A N 1
ATOM 1304 C CA . MET A 1 162 ? -11.394 13.073 33.312 1.00 97.56 162 MET A CA 1
ATOM 1305 C C . MET A 1 162 ? -10.802 14.430 33.716 1.00 97.56 162 MET A C 1
ATOM 1307 O O . MET A 1 162 ? -9.942 14.480 34.595 1.00 97.56 162 MET A O 1
ATOM 1311 N N . ASP A 1 163 ? -11.233 15.516 33.073 1.00 97.69 163 ASP A N 1
ATOM 1312 C CA . ASP A 1 163 ? -10.699 16.862 33.297 1.00 97.69 163 ASP A CA 1
ATOM 1313 C C . ASP A 1 163 ? -11.150 17.437 34.649 1.00 97.69 163 ASP A C 1
ATOM 1315 O O . ASP A 1 163 ? -10.365 18.087 35.340 1.00 97.69 163 ASP A O 1
ATOM 1319 N N . GLU A 1 164 ? -12.404 17.189 35.036 1.00 97.31 164 GLU A N 1
ATOM 1320 C CA . GLU A 1 164 ? -13.000 17.703 36.272 1.00 97.31 164 GLU A CA 1
ATOM 1321 C C . GLU A 1 164 ? -12.583 16.884 37.499 1.00 97.31 164 GLU A C 1
ATOM 1323 O O . GLU A 1 164 ? -12.217 17.462 38.525 1.00 97.31 164 GLU A O 1
ATOM 1328 N N . ASN A 1 165 ? -12.589 15.550 37.392 1.00 95.25 165 ASN A N 1
ATOM 1329 C CA . ASN A 1 165 ? -12.426 14.658 38.543 1.00 95.25 165 ASN A CA 1
ATOM 1330 C C . ASN A 1 165 ? -11.111 13.861 38.530 1.00 95.25 165 ASN A C 1
ATOM 1332 O O . ASN A 1 165 ? -10.821 13.128 39.477 1.00 95.25 165 ASN A O 1
ATOM 1336 N N . GLY A 1 166 ? -10.287 13.987 37.481 1.00 94.56 166 GLY A N 1
ATOM 1337 C CA . GLY A 1 166 ? -9.010 13.271 37.366 1.00 94.56 166 GLY A CA 1
ATOM 1338 C C . GLY A 1 166 ? -9.167 11.751 37.261 1.00 94.56 166 GLY A C 1
ATOM 1339 O O . GLY A 1 166 ? -8.219 11.004 37.516 1.00 94.56 166 GLY A O 1
ATOM 1340 N N . THR A 1 167 ? -10.365 11.273 36.930 1.00 95.56 167 THR A N 1
ATOM 1341 C CA . THR A 1 167 ? -10.661 9.848 36.803 1.00 95.56 167 THR A CA 1
ATOM 1342 C C . THR A 1 167 ? -10.100 9.313 35.488 1.00 95.56 167 THR A C 1
ATOM 1344 O O . THR A 1 167 ? -9.938 10.034 34.508 1.00 95.56 167 THR A O 1
ATOM 1347 N N . ILE A 1 168 ? -9.755 8.024 35.448 1.00 96.12 168 ILE A N 1
ATOM 1348 C CA . ILE A 1 168 ? -9.330 7.375 34.202 1.00 96.12 168 ILE A CA 1
ATOM 1349 C C . ILE A 1 168 ? -10.545 6.762 33.487 1.00 96.12 168 ILE A C 1
ATOM 1351 O O . ILE A 1 168 ? -11.448 6.254 34.162 1.00 96.12 168 ILE A O 1
ATOM 1355 N N . PRO A 1 169 ? -10.559 6.697 32.141 1.00 93.69 169 PRO A N 1
ATOM 1356 C CA . PRO A 1 169 ? -11.683 6.161 31.367 1.00 93.69 169 PRO A CA 1
ATOM 1357 C C . PRO A 1 169 ? -12.180 4.789 31.826 1.00 93.69 169 PRO A C 1
ATOM 1359 O O . PRO A 1 169 ? -13.376 4.516 31.823 1.00 93.69 169 PRO A O 1
ATOM 1362 N N . GLN A 1 170 ? -11.268 3.905 32.235 1.00 94.19 170 GLN A N 1
ATOM 1363 C CA . GLN A 1 170 ? -11.613 2.554 32.672 1.00 94.19 170 GLN A CA 1
ATOM 1364 C C . GLN A 1 170 ? -12.461 2.552 33.949 1.00 94.19 170 GLN A C 1
ATOM 1366 O O . GLN A 1 170 ? -13.292 1.659 34.112 1.00 94.19 170 GLN A O 1
ATOM 1371 N N . THR A 1 171 ? -12.245 3.518 34.844 1.00 95.69 171 THR A N 1
ATOM 1372 C CA . THR A 1 171 ? -13.025 3.676 36.077 1.00 95.69 171 THR A CA 1
ATOM 1373 C C . THR A 1 171 ? -14.409 4.223 35.752 1.00 95.69 171 THR A C 1
ATOM 1375 O O . THR A 1 171 ? -15.393 3.602 36.137 1.00 95.69 171 THR A O 1
ATOM 1378 N N . ILE A 1 172 ? -14.483 5.272 34.925 1.00 96.00 172 ILE A N 1
ATOM 1379 C CA . ILE A 1 172 ? -15.748 5.867 34.459 1.00 96.00 172 ILE A CA 1
ATOM 1380 C C . ILE A 1 172 ? -16.647 4.796 33.824 1.00 96.00 172 ILE A C 1
ATOM 1382 O O . ILE A 1 172 ? -17.817 4.655 34.170 1.00 96.00 172 ILE A O 1
ATOM 1386 N N . ILE A 1 173 ? -16.088 3.983 32.919 1.00 94.44 173 ILE A N 1
ATOM 1387 C CA . ILE A 1 173 ? -16.834 2.904 32.253 1.00 94.44 173 ILE A CA 1
ATOM 1388 C C . ILE A 1 173 ? -17.316 1.857 33.267 1.00 94.44 173 ILE A C 1
ATOM 1390 O O . ILE A 1 173 ? -18.426 1.345 33.130 1.00 94.44 173 ILE A O 1
ATOM 1394 N N . ARG A 1 174 ? -16.500 1.516 34.272 1.00 95.19 174 ARG A N 1
ATOM 1395 C CA . ARG A 1 174 ? -16.872 0.534 35.299 1.00 95.19 174 ARG A CA 1
ATOM 1396 C C . ARG A 1 174 ? -18.061 1.024 36.119 1.00 95.19 174 ARG A C 1
ATOM 1398 O O . ARG A 1 174 ? -19.048 0.303 36.218 1.00 95.19 174 ARG A O 1
ATOM 1405 N N . GLU A 1 175 ? -17.988 2.248 36.624 1.00 95.88 175 GLU A N 1
ATOM 1406 C CA . GLU A 1 175 ? -19.047 2.856 37.433 1.00 95.88 175 GLU A CA 1
ATOM 1407 C C . GLU A 1 175 ? -20.337 3.038 36.628 1.00 95.88 175 GLU A C 1
ATOM 1409 O O . GLU A 1 175 ? -21.417 2.677 37.092 1.00 95.88 175 GLU A O 1
ATOM 1414 N N . ALA A 1 176 ? -20.240 3.492 35.375 1.00 95.38 176 ALA A N 1
ATOM 1415 C CA . ALA A 1 176 ? -21.398 3.618 34.493 1.00 95.38 176 ALA A CA 1
ATOM 1416 C C . ALA A 1 176 ? -22.102 2.268 34.258 1.00 95.38 176 ALA A C 1
ATOM 1418 O O . ALA A 1 176 ? -23.333 2.191 34.250 1.00 95.38 176 ALA A O 1
ATOM 1419 N N . VAL A 1 177 ? -21.334 1.183 34.095 1.00 94.94 177 VAL A N 1
ATOM 1420 C CA . VAL A 1 177 ? -21.886 -0.173 33.955 1.00 94.94 177 VAL A CA 1
ATOM 1421 C C . VAL A 1 177 ? -22.523 -0.654 35.259 1.00 94.94 177 VAL A C 1
ATOM 1423 O O . VAL A 1 177 ? -23.589 -1.268 35.207 1.00 94.94 177 VAL A O 1
ATOM 1426 N N . GLU A 1 178 ? -21.914 -0.378 36.412 1.00 95.75 178 GLU A N 1
ATOM 1427 C CA . GLU A 1 178 ? -22.471 -0.715 37.729 1.00 95.75 178 GLU A CA 1
ATOM 1428 C C . GLU A 1 178 ? -23.797 0.014 37.987 1.00 95.75 178 GLU A C 1
ATOM 1430 O O . GLU A 1 178 ? -24.785 -0.622 38.360 1.00 95.75 178 GLU A O 1
ATOM 1435 N N . LEU A 1 179 ? -23.865 1.317 37.695 1.00 95.44 179 LEU A N 1
ATOM 1436 C CA . LEU A 1 179 ? -25.095 2.110 37.777 1.00 95.44 179 LEU A CA 1
ATOM 1437 C C . LEU A 1 179 ? -26.179 1.568 36.841 1.00 95.44 179 LEU A C 1
ATOM 1439 O O . LEU A 1 179 ? -27.330 1.393 37.248 1.00 95.44 179 LEU A O 1
ATOM 1443 N N . TRP A 1 180 ? -25.818 1.237 35.599 1.00 94.06 180 TRP A N 1
ATOM 1444 C CA . TRP A 1 180 ? -26.752 0.645 34.643 1.00 94.06 180 TRP A CA 1
ATOM 1445 C C . TRP A 1 180 ? -27.279 -0.719 35.109 1.00 94.06 180 TRP A C 1
ATOM 1447 O O . TRP A 1 180 ? -28.465 -1.011 34.946 1.00 94.06 180 TRP A O 1
ATOM 1457 N N . GLN A 1 181 ? -26.433 -1.551 35.723 1.00 94.50 181 GLN A N 1
ATOM 1458 C CA . GLN A 1 181 ? -26.858 -2.820 36.320 1.00 94.50 181 GLN A CA 1
ATOM 1459 C C . GLN A 1 181 ? -27.789 -2.599 37.513 1.00 94.50 181 GLN A C 1
ATOM 1461 O O . GLN A 1 181 ? -28.841 -3.225 37.576 1.00 94.50 181 GLN A O 1
ATOM 1466 N N . ALA A 1 182 ? -27.461 -1.676 38.419 1.00 94.12 182 ALA A N 1
ATOM 1467 C CA . ALA A 1 182 ? -28.308 -1.354 39.564 1.00 94.12 182 ALA A CA 1
ATOM 1468 C C . ALA A 1 182 ? -29.690 -0.832 39.134 1.00 94.12 182 ALA A C 1
ATOM 1470 O O . ALA A 1 182 ? -30.704 -1.220 39.718 1.00 94.12 182 ALA A O 1
ATOM 1471 N N . PHE A 1 183 ? -29.747 -0.020 38.076 1.00 94.31 183 PHE A N 1
ATOM 1472 C CA . PHE A 1 183 ? -31.002 0.402 37.453 1.00 94.31 183 PHE A CA 1
ATOM 1473 C C . PHE A 1 183 ? -31.780 -0.784 36.873 1.00 94.31 183 PHE A C 1
ATOM 1475 O O . PHE A 1 183 ? -32.964 -0.952 37.155 1.00 94.31 183 PHE A O 1
ATOM 1482 N N . ARG A 1 184 ? -31.114 -1.661 36.114 1.00 93.12 184 ARG A N 1
ATOM 1483 C CA . ARG A 1 184 ? -31.742 -2.865 35.549 1.00 93.12 184 ARG A CA 1
ATOM 1484 C C . ARG A 1 184 ? -32.254 -3.849 36.597 1.00 93.12 184 ARG A C 1
ATOM 1486 O O . ARG A 1 184 ? -33.265 -4.501 36.353 1.00 93.12 184 ARG A O 1
ATOM 1493 N N . ASP A 1 185 ? -31.569 -3.947 37.728 1.00 93.94 185 ASP A N 1
ATOM 1494 C CA . ASP A 1 185 ? -31.947 -4.788 38.864 1.00 93.94 185 ASP A CA 1
ATOM 1495 C C . ASP A 1 185 ? -33.084 -4.176 39.705 1.00 93.94 185 ASP A C 1
ATOM 1497 O O . ASP A 1 185 ? -33.527 -4.795 40.671 1.00 93.94 185 ASP A O 1
ATOM 1501 N N . GLY A 1 186 ? -33.540 -2.958 39.385 1.00 91.12 186 GLY A N 1
ATOM 1502 C CA . GLY A 1 186 ? -34.568 -2.242 40.146 1.00 91.12 186 GLY A CA 1
ATOM 1503 C C . GLY A 1 186 ? -34.086 -1.693 41.493 1.00 91.12 186 GLY A C 1
ATOM 1504 O O . GLY A 1 186 ? -34.905 -1.322 42.329 1.00 91.12 186 GLY A O 1
ATOM 1505 N N . LYS A 1 187 ? -32.767 -1.640 41.722 1.00 90.81 187 LYS A N 1
ATOM 1506 C CA . LYS A 1 187 ? -32.159 -1.048 42.929 1.00 90.81 187 LYS A CA 1
ATOM 1507 C C . LYS A 1 187 ? -32.099 0.478 42.853 1.00 90.81 187 LYS A C 1
ATOM 1509 O O . LYS A 1 187 ? -32.008 1.135 43.883 1.00 90.81 187 LYS A O 1
ATOM 1514 N N . LEU A 1 188 ? -32.143 1.026 41.640 1.00 88.00 188 LEU A N 1
ATOM 1515 C CA . LEU A 1 188 ? -32.292 2.453 41.378 1.00 88.00 188 LEU A CA 1
ATOM 1516 C C . LEU A 1 188 ? -33.650 2.685 40.716 1.00 88.00 188 LEU A C 1
ATOM 1518 O O . LEU A 1 188 ? -33.969 2.041 39.717 1.00 88.00 188 LEU A O 1
ATOM 1522 N N . ALA A 1 189 ? -34.433 3.611 41.264 1.00 80.81 189 ALA A N 1
ATOM 1523 C CA . ALA A 1 189 ? -35.665 4.090 40.655 1.00 80.81 189 ALA A CA 1
ATOM 1524 C C . ALA A 1 189 ? -35.427 5.490 40.089 1.00 80.81 189 ALA A C 1
ATOM 1526 O O . ALA A 1 189 ? -34.790 6.327 40.728 1.00 80.81 189 ALA A O 1
ATOM 1527 N N . PHE A 1 190 ? -35.940 5.738 38.886 1.00 77.94 190 PHE A N 1
ATOM 1528 C CA . PHE A 1 190 ? -35.958 7.081 38.328 1.00 77.94 190 PHE A CA 1
ATOM 1529 C C . PHE A 1 190 ? -37.008 7.894 39.089 1.00 77.94 190 PHE A C 1
ATOM 1531 O O . PHE A 1 190 ? -38.202 7.616 38.978 1.00 77.94 190 PHE A O 1
ATOM 1538 N N . VAL A 1 191 ? -36.564 8.851 39.901 1.00 82.38 191 VAL A N 1
ATOM 1539 C CA . VAL A 1 191 ? -37.457 9.841 40.500 1.00 82.38 191 VAL A CA 1
ATOM 1540 C C . VAL A 1 191 ? -37.643 10.924 39.453 1.00 82.38 191 VAL A C 1
ATOM 1542 O O . VAL A 1 191 ? -36.754 11.734 39.208 1.00 82.38 191 VAL A O 1
ATOM 1545 N N . GLU A 1 192 ? -38.776 10.877 38.766 1.00 67.88 192 GLU A N 1
ATOM 1546 C CA . GLU A 1 192 ? -39.199 11.986 37.929 1.00 67.88 192 GLU A CA 1
ATOM 1547 C C . GLU A 1 192 ? -39.634 13.090 38.895 1.00 67.88 192 GLU A C 1
ATOM 1549 O O . GLU A 1 192 ? -40.609 12.914 39.627 1.00 67.88 192 GLU A O 1
ATOM 1554 N N . ASP A 1 193 ? -38.867 14.182 38.965 1.00 60.78 193 ASP A N 1
ATOM 1555 C CA . ASP A 1 193 ? -39.237 15.363 39.743 1.00 60.78 193 ASP A CA 1
ATOM 1556 C C . ASP A 1 193 ? -40.528 15.937 39.150 1.00 60.78 193 ASP A C 1
ATOM 1558 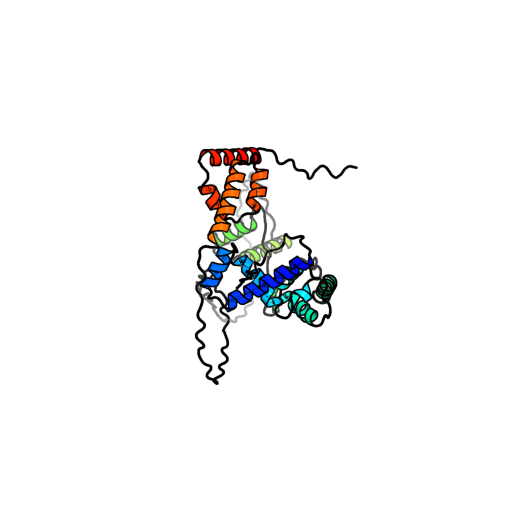O O . ASP A 1 193 ? -40.532 16.836 38.305 1.00 60.78 193 ASP A O 1
ATOM 1562 N N . SER A 1 194 ? -41.667 15.401 39.584 1.00 53.12 194 SER A N 1
ATOM 1563 C CA . SER A 1 194 ? -42.933 16.082 39.440 1.00 53.12 194 SER A CA 1
ATOM 1564 C C . SER A 1 194 ? -42.818 17.332 40.296 1.00 53.12 194 SER A C 1
ATOM 1566 O O . SER A 1 194 ? -42.972 17.278 41.517 1.00 53.12 194 SER A O 1
ATOM 1568 N N . VAL A 1 195 ? -42.537 18.463 39.649 1.00 55.19 195 VAL A N 1
ATOM 1569 C CA . VAL A 1 195 ? -42.782 19.799 40.191 1.00 55.19 195 VAL A CA 1
ATOM 1570 C C . VAL A 1 195 ? -44.300 19.936 40.353 1.00 55.19 195 VAL A C 1
ATOM 1572 O O . VAL A 1 195 ? -45.003 20.540 39.546 1.00 55.19 195 VAL A O 1
ATOM 1575 N N . GLY A 1 196 ? -44.814 19.256 41.373 1.00 47.97 196 GLY A N 1
ATOM 1576 C CA . GLY A 1 196 ? -46.148 19.372 41.917 1.00 47.97 196 GLY A CA 1
ATOM 1577 C C . GLY A 1 196 ? -46.113 20.460 42.973 1.00 47.97 196 GLY A C 1
ATOM 1578 O O . GLY A 1 196 ? -45.385 20.374 43.956 1.00 47.97 196 GLY A O 1
ATOM 1579 N N . VAL A 1 197 ? -46.875 21.506 42.689 1.00 50.09 197 VAL A N 1
ATOM 1580 C CA . VAL A 1 197 ? -47.216 22.635 43.552 1.00 50.09 197 VAL A CA 1
ATOM 1581 C C . VAL A 1 197 ? -47.505 22.177 44.985 1.00 50.09 197 VAL A C 1
ATOM 1583 O O . VAL A 1 197 ? -48.091 21.121 45.201 1.00 50.09 197 VAL A O 1
ATOM 1586 N N . GLY A 1 198 ? -47.056 22.990 45.941 1.00 53.44 198 GLY A N 1
ATOM 1587 C CA . GLY A 1 198 ? -46.924 22.616 47.338 1.00 53.44 198 GLY A CA 1
ATOM 1588 C C . GLY A 1 198 ? -48.219 22.253 48.056 1.00 53.44 198 GLY A C 1
ATOM 1589 O O . GLY A 1 198 ? -49.283 22.808 47.800 1.00 53.44 198 GLY A O 1
ATOM 1590 N N . GLU A 1 199 ? -48.049 21.396 49.053 1.00 44.94 199 GLU A N 1
ATOM 1591 C CA . GLU A 1 199 ? -48.831 21.426 50.278 1.00 44.94 199 GLU A CA 1
ATOM 1592 C C . GLU A 1 199 ? -47.831 21.441 51.436 1.00 44.94 199 GLU A C 1
ATOM 1594 O O . GLU A 1 199 ? -47.078 20.492 51.658 1.00 44.94 199 GLU A O 1
ATOM 1599 N N . GLU A 1 200 ? -47.789 22.576 52.135 1.00 53.66 200 GLU A N 1
ATOM 1600 C CA . GLU A 1 200 ? -47.290 22.636 53.500 1.00 53.66 200 GLU A CA 1
ATOM 1601 C C . GLU A 1 200 ? -48.133 21.663 54.329 1.00 53.66 200 GLU A C 1
ATOM 1603 O O . GLU A 1 200 ? -49.331 21.875 54.515 1.00 53.66 200 GLU A O 1
ATOM 1608 N N . VAL A 1 201 ? -47.518 20.594 54.826 1.00 50.00 201 VAL A N 1
ATOM 1609 C CA . VAL A 1 201 ? -48.086 19.825 55.931 1.00 50.00 201 VAL A CA 1
ATOM 1610 C C . VAL A 1 201 ? -47.191 20.061 57.132 1.00 50.00 201 VAL A C 1
ATOM 1612 O O . VAL A 1 201 ? -46.045 19.615 57.191 1.00 50.00 201 VAL A O 1
ATOM 1615 N N . GLU A 1 202 ? -47.732 20.845 58.057 1.00 48.62 202 GLU A N 1
ATOM 1616 C CA . GLU A 1 202 ? -47.196 21.080 59.386 1.00 48.62 202 GLU A CA 1
ATOM 1617 C C . GLU A 1 202 ? -46.923 19.752 60.115 1.00 48.62 202 GLU A C 1
ATOM 1619 O O . GLU A 1 202 ? -47.686 18.787 60.027 1.00 48.62 202 GLU A O 1
ATOM 1624 N N . ASN A 1 203 ? -45.827 19.735 60.877 1.00 47.56 203 ASN A N 1
ATOM 1625 C CA . ASN A 1 203 ? -45.493 18.701 61.859 1.00 47.56 203 ASN A CA 1
ATOM 1626 C C . ASN A 1 203 ? -46.668 18.404 62.815 1.00 47.56 203 ASN A C 1
ATOM 1628 O O . ASN A 1 203 ? -47.476 19.286 63.112 1.00 47.56 203 ASN A O 1
ATOM 1632 N N . PRO A 1 204 ? -46.626 17.248 63.500 1.00 52.78 204 PRO A N 1
ATOM 1633 C CA . PRO A 1 204 ? -46.320 17.398 64.918 1.00 52.78 204 PRO A CA 1
ATOM 1634 C C . PRO A 1 204 ? -45.312 16.384 65.466 1.00 52.78 204 PRO A C 1
ATOM 1636 O O . PRO A 1 204 ? -45.292 15.198 65.148 1.00 52.78 204 PRO A O 1
ATOM 1639 N N . ILE A 1 205 ? -44.507 16.929 66.371 1.00 49.00 205 ILE A N 1
ATOM 1640 C CA . ILE A 1 205 ? -43.751 16.269 67.432 1.00 49.00 205 ILE A CA 1
ATOM 1641 C C . ILE A 1 205 ? -44.684 15.370 68.265 1.00 49.00 205 ILE A C 1
ATOM 1643 O O . ILE A 1 205 ? -45.800 15.783 68.583 1.00 49.00 205 ILE A O 1
ATOM 1647 N N . GLY A 1 206 ? -44.204 14.194 68.687 1.00 36.81 206 GLY A N 1
ATOM 1648 C CA . GLY A 1 206 ? -44.906 13.350 69.659 1.00 36.81 206 GLY A CA 1
ATOM 1649 C C . GLY A 1 206 ? -44.213 12.026 69.998 1.00 36.81 206 GLY A C 1
ATOM 1650 O O . GLY A 1 206 ? -44.593 10.993 69.468 1.00 36.81 206 GLY A O 1
ATOM 1651 N N . ASP A 1 207 ? -43.199 12.104 70.862 1.00 35.62 207 ASP A N 1
ATOM 1652 C CA . ASP A 1 207 ? -42.850 11.209 71.983 1.00 35.62 207 ASP A CA 1
ATOM 1653 C C . ASP A 1 207 ? -43.133 9.683 71.973 1.00 35.62 207 ASP A C 1
ATOM 1655 O O . ASP A 1 207 ? -44.270 9.225 71.926 1.00 35.62 207 ASP A O 1
ATOM 1659 N N . ASN A 1 208 ? -42.047 8.957 72.294 1.00 41.56 208 ASN A N 1
ATOM 1660 C CA . ASN A 1 208 ? -41.912 7.804 73.207 1.00 41.56 208 ASN A CA 1
ATOM 1661 C C . ASN A 1 208 ? -42.649 6.475 72.935 1.00 41.56 208 ASN A C 1
ATOM 1663 O O . ASN A 1 208 ? -43.862 6.376 73.089 1.00 41.56 208 ASN A O 1
ATOM 1667 N N . LEU A 1 209 ? -41.859 5.397 72.774 1.00 41.81 209 LEU A N 1
ATOM 1668 C CA . LEU A 1 209 ? -41.792 4.273 73.734 1.00 41.81 209 LEU A CA 1
ATOM 1669 C C . LEU A 1 209 ? -40.643 3.296 73.392 1.00 41.81 209 LEU A C 1
ATOM 1671 O O . LEU A 1 209 ? -40.702 2.534 72.434 1.00 41.81 209 LEU A O 1
ATOM 1675 N N . ASP A 1 210 ? -39.574 3.420 74.176 1.00 36.88 210 ASP A N 1
ATOM 1676 C CA . ASP A 1 210 ? -38.885 2.394 74.974 1.00 36.88 210 ASP A CA 1
ATOM 1677 C C . ASP A 1 210 ? -38.997 0.875 74.663 1.00 36.88 210 ASP A C 1
ATOM 1679 O O . ASP A 1 210 ? -40.080 0.306 74.542 1.00 36.88 210 ASP A O 1
ATOM 1683 N N . ILE A 1 211 ? -37.819 0.237 74.794 1.00 40.81 211 ILE A N 1
ATOM 1684 C CA . ILE A 1 211 ? -37.531 -1.121 75.309 1.00 40.81 211 ILE A CA 1
ATOM 1685 C C . ILE A 1 211 ? -37.858 -2.314 74.386 1.00 40.81 211 ILE A C 1
ATOM 1687 O O . ILE A 1 211 ? -38.978 -2.813 74.348 1.00 40.81 211 ILE A O 1
ATOM 1691 N N . ASN A 1 212 ? -36.813 -2.934 73.813 1.00 39.84 212 ASN A N 1
ATOM 1692 C CA . ASN A 1 212 ? -36.387 -4.202 74.408 1.00 39.84 212 ASN A CA 1
ATOM 1693 C C . ASN A 1 212 ? -34.903 -4.528 74.217 1.00 39.84 212 ASN A C 1
ATOM 1695 O O . ASN A 1 212 ? -34.310 -4.363 73.154 1.00 39.84 212 ASN A O 1
ATOM 1699 N N . ASP A 1 213 ? -34.385 -5.000 75.334 1.00 37.09 213 ASP A N 1
ATOM 1700 C CA . ASP A 1 213 ? -33.044 -5.398 75.695 1.00 37.09 213 ASP A CA 1
ATOM 1701 C C . ASP A 1 213 ? -32.742 -6.802 75.147 1.00 37.09 213 ASP A C 1
ATOM 1703 O O . ASP A 1 213 ? -33.598 -7.688 75.202 1.00 37.09 213 ASP A O 1
ATOM 1707 N N . SER A 1 214 ? -31.535 -7.011 74.626 1.00 49.47 214 SER A N 1
ATOM 1708 C CA . SER A 1 214 ? -30.884 -8.320 74.674 1.00 49.47 214 SER A CA 1
ATOM 1709 C C . SER A 1 214 ? -29.387 -8.129 74.462 1.00 49.47 214 SER A C 1
ATOM 1711 O O . SER A 1 214 ? -28.877 -8.149 73.341 1.00 49.47 214 SER A O 1
ATOM 1713 N N . GLU A 1 215 ? -28.689 -7.967 75.584 1.00 42.88 215 GLU A N 1
ATOM 1714 C CA . GLU A 1 215 ? -27.317 -8.431 75.759 1.00 42.88 215 GLU A CA 1
ATOM 1715 C C . GLU A 1 215 ? -27.122 -9.816 75.117 1.00 42.88 215 GLU A C 1
ATOM 1717 O O . GLU A 1 215 ? -27.937 -10.716 75.313 1.00 42.88 215 GLU A O 1
ATOM 1722 N N . VAL A 1 216 ? -26.019 -9.992 74.389 1.00 48.59 216 VAL A N 1
ATOM 1723 C CA . VAL A 1 216 ? -25.048 -11.074 74.609 1.00 48.59 216 VAL A CA 1
ATOM 1724 C C . VAL A 1 216 ? -23.723 -10.601 74.011 1.00 48.59 216 VAL A C 1
ATOM 1726 O O . VAL A 1 216 ? -23.589 -10.368 72.811 1.00 48.59 216 VAL A O 1
ATOM 1729 N N . SER A 1 217 ? -22.761 -10.420 74.906 1.00 41.34 217 SER A N 1
ATOM 1730 C CA . SER A 1 217 ? -21.347 -10.210 74.633 1.00 41.34 217 SER A CA 1
ATOM 1731 C C . SER A 1 217 ? -20.719 -11.456 74.012 1.00 41.34 217 SER A C 1
ATOM 1733 O O . SER A 1 217 ? -20.958 -12.556 74.500 1.00 41.34 217 SER A O 1
ATOM 1735 N N . GLU A 1 218 ? -19.809 -11.276 73.056 1.00 45.94 218 GLU A N 1
ATOM 1736 C CA . GLU A 1 218 ? -18.524 -11.974 73.118 1.00 45.94 218 GLU A CA 1
ATOM 1737 C C . GLU A 1 218 ? -17.424 -11.151 72.434 1.00 45.94 218 GLU A C 1
ATOM 1739 O O . GLU A 1 218 ? -17.510 -10.722 71.285 1.00 45.94 218 GLU A O 1
ATOM 1744 N N . ASP A 1 219 ? -16.428 -10.887 73.265 1.00 37.31 219 ASP A N 1
ATOM 1745 C CA . ASP A 1 219 ? -15.151 -10.223 73.082 1.00 37.31 219 ASP A CA 1
ATOM 1746 C C . ASP A 1 219 ? -14.204 -11.092 72.245 1.00 37.31 219 ASP A C 1
ATOM 1748 O O . ASP A 1 219 ? -13.995 -12.238 72.620 1.00 37.31 219 ASP A O 1
ATOM 1752 N N . VAL A 1 220 ? -13.612 -10.549 71.173 1.00 40.12 220 VAL A N 1
ATOM 1753 C CA . VAL A 1 220 ? -12.199 -10.774 70.805 1.00 40.12 220 VAL A CA 1
ATOM 1754 C C . VAL A 1 220 ? -11.733 -9.575 69.975 1.00 40.12 220 VAL A C 1
ATOM 1756 O O . VAL A 1 220 ? -12.087 -9.424 68.804 1.00 40.12 220 VAL A O 1
ATOM 1759 N N . GLY A 1 221 ? -10.914 -8.720 70.581 1.00 37.41 221 GLY A N 1
ATOM 1760 C CA . GLY A 1 221 ? -10.170 -7.690 69.868 1.00 37.41 221 GLY A CA 1
ATOM 1761 C C . GLY A 1 221 ? -9.030 -8.263 69.027 1.00 37.41 221 GLY A C 1
ATOM 1762 O O . GLY A 1 221 ? -8.313 -9.143 69.487 1.00 37.41 221 GLY A O 1
ATOM 1763 N N . VAL A 1 222 ? -8.825 -7.693 67.838 1.00 42.75 222 VAL A N 1
ATOM 1764 C CA . VAL A 1 222 ? -7.502 -7.422 67.252 1.00 42.75 222 VAL A CA 1
ATOM 1765 C C . VAL A 1 222 ? -7.651 -6.171 66.382 1.00 42.75 222 VAL A C 1
ATOM 1767 O O . VAL A 1 222 ? -8.335 -6.186 65.360 1.00 42.75 222 VAL A O 1
ATOM 1770 N N . GLU A 1 223 ? -7.033 -5.075 66.820 1.00 42.75 223 GLU A N 1
ATOM 1771 C CA . GLU A 1 223 ? -6.714 -3.928 65.975 1.00 42.75 223 GLU A CA 1
ATOM 1772 C C . GLU A 1 223 ? -5.766 -4.379 64.860 1.00 42.75 223 GLU A C 1
ATOM 1774 O O . GLU A 1 223 ? -4.681 -4.872 65.150 1.00 42.75 223 GLU A O 1
ATOM 1779 N N . GLU A 1 224 ? -6.115 -4.133 63.600 1.00 39.16 224 GLU A N 1
ATOM 1780 C CA . GLU A 1 224 ? -5.113 -3.941 62.552 1.00 39.16 224 GLU A CA 1
ATOM 1781 C C . GLU A 1 224 ? -5.585 -2.838 61.597 1.00 39.16 224 GLU A C 1
ATOM 1783 O O . GLU A 1 224 ? -6.401 -3.022 60.692 1.00 39.16 224 GLU A O 1
ATOM 1788 N N . GLN A 1 225 ? -5.067 -1.639 61.864 1.00 38.06 225 GLN A N 1
ATOM 1789 C CA . GLN A 1 225 ? -5.062 -0.512 60.947 1.00 38.06 225 GLN A CA 1
ATOM 1790 C C . GLN A 1 225 ? -4.199 -0.869 59.731 1.00 38.06 225 GLN A C 1
ATOM 1792 O O . GLN A 1 225 ? -2.977 -0.940 59.839 1.00 38.06 225 GLN A O 1
ATOM 1797 N N . TYR A 1 226 ? -4.808 -1.008 58.554 1.00 36.84 226 TYR A N 1
ATOM 1798 C CA . TYR A 1 226 ? -4.079 -0.921 57.290 1.00 36.84 226 TYR A CA 1
ATOM 1799 C C . TYR A 1 226 ? -4.364 0.427 56.632 1.00 36.84 226 TYR A C 1
ATOM 1801 O O . TYR A 1 226 ? -5.237 0.568 55.777 1.00 36.84 226 TYR A O 1
ATOM 1809 N N . SER A 1 227 ? -3.572 1.426 57.023 1.00 37.12 227 SER A N 1
ATOM 1810 C CA . SER A 1 227 ? -3.253 2.555 56.152 1.00 37.12 227 SER A CA 1
ATOM 1811 C C . SER A 1 227 ? -2.530 2.008 54.924 1.00 37.12 227 SER A C 1
ATOM 1813 O O . SER A 1 227 ? -1.366 1.624 55.007 1.00 37.12 227 SER A O 1
ATOM 1815 N N . THR A 1 228 ? -3.207 1.960 53.777 1.00 34.62 228 THR A N 1
ATOM 1816 C CA . THR A 1 228 ? -2.525 1.755 52.495 1.00 34.62 228 THR A CA 1
ATOM 1817 C C . THR A 1 228 ? -2.281 3.123 51.873 1.00 34.62 228 THR A C 1
ATOM 1819 O O . THR A 1 228 ? -3.148 3.692 51.215 1.00 34.62 228 THR A O 1
ATOM 1822 N N . GLU A 1 229 ? -1.088 3.664 52.117 1.00 32.38 229 GLU A N 1
ATOM 1823 C CA . GLU A 1 229 ? -0.543 4.793 51.368 1.00 32.38 229 GLU A CA 1
ATOM 1824 C C . GLU A 1 229 ? -0.373 4.381 49.898 1.00 32.38 229 GLU A C 1
ATOM 1826 O O . GLU A 1 229 ? 0.539 3.633 49.537 1.00 32.38 229 GLU A O 1
ATOM 1831 N N . ILE A 1 230 ? -1.248 4.874 49.022 1.00 35.78 230 ILE A N 1
ATOM 1832 C CA . ILE A 1 230 ? -1.025 4.806 47.578 1.00 35.78 230 ILE A CA 1
ATOM 1833 C C . ILE A 1 230 ? 0.006 5.884 47.234 1.00 35.78 230 ILE A C 1
ATOM 1835 O O . ILE A 1 230 ? -0.310 7.066 47.112 1.00 35.78 230 ILE A O 1
ATOM 1839 N N . ARG A 1 231 ? 1.267 5.469 47.078 1.00 30.89 231 ARG A N 1
ATOM 1840 C CA . ARG A 1 231 ? 2.305 6.281 46.432 1.00 30.89 231 ARG A CA 1
ATOM 1841 C C . ARG A 1 231 ? 1.930 6.492 44.968 1.00 30.89 231 ARG A C 1
ATOM 1843 O O . ARG A 1 231 ? 2.104 5.605 44.135 1.00 30.89 231 ARG A O 1
ATOM 1850 N N . VAL A 1 232 ? 1.448 7.691 44.663 1.00 33.81 232 VAL A N 1
ATOM 1851 C CA . VAL A 1 232 ? 1.341 8.208 43.299 1.00 33.81 232 VAL A CA 1
ATOM 1852 C C . VAL A 1 232 ? 2.761 8.457 42.788 1.00 33.81 232 VAL A C 1
ATOM 1854 O O . VAL A 1 232 ? 3.370 9.478 43.094 1.00 33.81 232 VAL A O 1
ATOM 1857 N N . HIS A 1 233 ? 3.310 7.512 42.024 1.00 32.44 233 HIS A N 1
ATOM 1858 C CA . HIS A 1 233 ? 4.395 7.820 41.097 1.00 32.44 233 HIS A CA 1
ATOM 1859 C C . HIS A 1 233 ? 3.770 8.339 39.804 1.00 32.44 233 HIS A C 1
ATOM 1861 O O . HIS A 1 233 ? 3.363 7.587 38.922 1.00 32.44 233 HIS A O 1
ATOM 1867 N N . SER A 1 234 ? 3.657 9.660 39.745 1.00 41.53 234 SER A N 1
ATOM 1868 C CA . SER A 1 234 ? 3.450 10.427 38.529 1.00 41.53 234 SER A CA 1
ATOM 1869 C C . SER A 1 234 ? 4.722 10.368 37.686 1.00 41.53 234 SER A C 1
ATOM 1871 O O . SER A 1 234 ? 5.684 11.046 38.018 1.00 41.53 234 SER A O 1
ATOM 1873 N N . ASP A 1 235 ? 4.710 9.579 36.615 1.00 32.09 235 ASP A N 1
ATOM 1874 C CA . ASP A 1 235 ? 5.603 9.741 35.463 1.00 32.09 235 ASP A CA 1
ATOM 1875 C C . ASP A 1 235 ? 4.879 9.238 34.203 1.00 32.09 235 ASP A C 1
ATOM 1877 O O . ASP A 1 235 ? 5.130 8.156 33.674 1.00 32.09 235 ASP A O 1
ATOM 1881 N N . LEU A 1 236 ? 3.931 10.047 33.722 1.00 33.06 236 LEU A N 1
ATOM 1882 C CA . LEU A 1 236 ? 3.472 10.008 32.337 1.00 33.06 236 LEU A CA 1
ATOM 1883 C C . LEU A 1 236 ? 4.063 11.214 31.614 1.00 33.06 236 LEU A C 1
ATOM 1885 O O . LEU A 1 236 ? 3.475 12.285 31.558 1.00 33.06 236 LEU A O 1
ATOM 1889 N N . ASN A 1 237 ? 5.245 11.001 31.050 1.00 37.62 237 ASN A N 1
ATOM 1890 C CA . ASN A 1 237 ? 5.709 11.697 29.861 1.00 37.62 237 ASN A CA 1
ATOM 1891 C C . ASN A 1 237 ? 6.458 10.667 29.019 1.00 37.62 237 ASN A C 1
ATOM 1893 O O . ASN A 1 237 ? 7.666 10.501 29.150 1.00 37.62 237 ASN A O 1
ATOM 1897 N N . ASN A 1 238 ? 5.736 9.956 28.153 1.00 30.39 238 ASN A N 1
ATOM 1898 C CA . ASN A 1 238 ? 6.372 9.345 26.996 1.00 30.39 238 ASN A CA 1
ATOM 1899 C C . ASN A 1 238 ? 5.630 9.780 25.740 1.00 30.39 238 ASN A C 1
ATOM 1901 O O . ASN A 1 238 ? 4.663 9.169 25.289 1.00 30.39 238 ASN A O 1
ATOM 1905 N N . VAL A 1 239 ? 6.108 10.920 25.254 1.00 35.06 239 VAL A N 1
ATOM 1906 C CA . VAL A 1 239 ? 5.920 11.418 23.904 1.00 35.06 239 VAL A CA 1
ATOM 1907 C C . VAL A 1 239 ? 6.312 10.322 22.919 1.00 35.06 239 VAL A C 1
ATOM 1909 O O . VAL A 1 239 ? 7.348 9.672 23.035 1.00 35.06 239 VAL A O 1
ATOM 1912 N N . GLU A 1 240 ? 5.435 10.154 21.947 1.00 36.03 240 GLU A N 1
ATOM 1913 C CA . GLU A 1 240 ? 5.563 9.375 20.729 1.00 36.03 240 GLU A CA 1
ATOM 1914 C C . GLU A 1 240 ? 6.945 9.571 20.074 1.00 36.03 240 GLU A C 1
ATOM 1916 O O . GLU A 1 240 ? 7.187 10.536 19.349 1.00 36.03 240 GLU A O 1
ATOM 1921 N N . ASN A 1 241 ? 7.880 8.655 20.346 1.00 28.31 241 ASN A N 1
ATOM 1922 C CA . ASN A 1 241 ? 9.168 8.604 19.664 1.00 28.31 241 ASN A CA 1
ATOM 1923 C C . ASN A 1 241 ? 9.124 7.515 18.586 1.00 28.31 241 ASN A C 1
ATOM 1925 O O . ASN A 1 241 ? 9.207 6.316 18.861 1.00 28.31 241 ASN A O 1
ATOM 1929 N N . TYR A 1 242 ? 8.969 7.959 17.341 1.00 37.66 242 TYR A N 1
ATOM 1930 C CA . TYR A 1 242 ? 9.215 7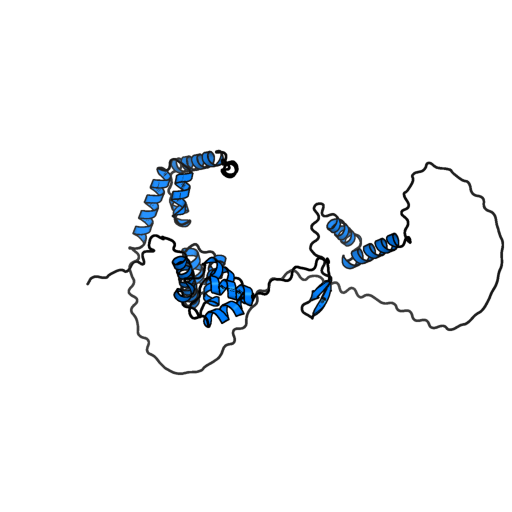.166 16.143 1.00 37.66 242 TYR A CA 1
ATOM 1931 C C . TYR A 1 242 ? 10.705 6.793 16.102 1.00 37.66 242 TYR A C 1
ATOM 1933 O O . TYR A 1 242 ? 11.547 7.617 15.749 1.00 37.66 242 TYR A O 1
ATOM 1941 N N . GLN A 1 243 ? 11.038 5.544 16.425 1.00 29.94 243 GLN A N 1
ATOM 1942 C CA . GLN A 1 243 ? 12.377 4.999 16.211 1.00 29.94 243 GLN A CA 1
ATOM 1943 C C . GLN A 1 243 ? 12.331 3.997 15.046 1.00 29.94 243 GLN A C 1
ATOM 1945 O O . GLN A 1 243 ? 11.639 2.983 15.146 1.00 29.94 243 GLN A O 1
ATOM 1950 N N . PRO A 1 244 ? 13.010 4.265 13.914 1.00 40.00 244 PRO A N 1
ATOM 1951 C CA . PRO A 1 244 ? 13.118 3.299 12.831 1.00 40.00 244 PRO A CA 1
ATOM 1952 C C . PRO A 1 244 ? 14.027 2.140 13.253 1.00 40.00 244 PRO A C 1
ATOM 1954 O O . PRO A 1 244 ? 15.109 2.358 13.797 1.00 40.00 244 PRO A O 1
ATOM 1957 N N . GLU A 1 245 ? 13.574 0.919 12.974 1.00 34.59 245 GLU A N 1
ATOM 1958 C CA . GLU A 1 245 ? 14.343 -0.321 13.097 1.00 34.59 245 GLU A CA 1
ATOM 1959 C C . GLU A 1 245 ? 15.699 -0.179 12.386 1.00 34.59 245 GLU A C 1
ATOM 1961 O O . GLU A 1 245 ? 15.782 -0.039 11.164 1.00 34.59 245 GLU A O 1
ATOM 1966 N N . SER A 1 246 ? 16.775 -0.190 13.171 1.00 38.88 246 SER A N 1
ATOM 1967 C CA . SER A 1 246 ? 18.130 -0.453 12.707 1.00 38.88 246 SER A CA 1
ATOM 1968 C C . SER A 1 246 ? 18.351 -1.963 12.752 1.00 38.88 246 SER A C 1
ATOM 1970 O O . SER A 1 246 ? 18.543 -2.520 13.832 1.00 38.88 246 SER A O 1
ATOM 1972 N N . GLU A 1 247 ? 18.299 -2.624 11.598 1.00 44.00 247 GLU A N 1
ATOM 1973 C CA . GLU A 1 247 ? 18.747 -4.011 11.475 1.00 44.00 247 GLU A CA 1
ATOM 1974 C C . GLU A 1 247 ? 20.282 -4.061 11.500 1.00 44.00 247 GLU A C 1
ATOM 1976 O O . GLU A 1 247 ? 20.967 -3.376 10.734 1.00 44.00 247 GLU A O 1
ATOM 1981 N N . GLU A 1 248 ? 20.801 -4.870 12.424 1.00 32.44 248 GLU A N 1
ATOM 1982 C CA . GLU A 1 248 ? 22.199 -5.267 12.537 1.00 32.44 248 GLU A CA 1
ATOM 1983 C C . GLU A 1 248 ? 22.668 -5.965 11.253 1.00 32.44 248 GLU A C 1
ATOM 1985 O O . GLU A 1 248 ? 22.163 -7.019 10.867 1.00 32.44 248 GLU A O 1
ATOM 1990 N N . LEU A 1 249 ? 23.695 -5.405 10.613 1.00 35.03 249 LEU A N 1
ATOM 1991 C CA . LEU A 1 249 ? 24.494 -6.130 9.633 1.00 35.03 249 LEU A CA 1
ATOM 1992 C C . LEU A 1 249 ? 25.484 -7.026 10.380 1.00 35.03 249 LEU A C 1
ATOM 1994 O O . LEU A 1 249 ? 26.483 -6.555 10.922 1.00 35.03 249 LEU A O 1
ATOM 1998 N N . VAL A 1 250 ? 25.213 -8.329 10.366 1.00 34.09 250 VAL A N 1
ATOM 1999 C CA . VAL A 1 250 ? 26.185 -9.368 10.709 1.00 34.09 250 VAL A CA 1
ATOM 2000 C C . VAL A 1 250 ? 27.286 -9.350 9.646 1.00 34.09 250 VAL A C 1
ATOM 2002 O O . VAL A 1 250 ? 27.069 -9.752 8.503 1.00 34.09 250 VAL A O 1
ATOM 2005 N N . SER A 1 251 ? 28.475 -8.866 10.008 1.00 29.83 251 SER A N 1
ATOM 2006 C CA . SER A 1 251 ? 29.674 -9.011 9.187 1.00 29.83 251 SER A CA 1
ATOM 2007 C C . SER A 1 251 ? 30.216 -10.434 9.339 1.00 29.83 251 SER A C 1
ATOM 2009 O O . SER A 1 251 ? 30.450 -10.923 10.443 1.00 29.83 251 SER A O 1
ATOM 2011 N N . HIS A 1 252 ? 30.401 -11.136 8.225 1.00 37.97 252 HIS A N 1
ATOM 2012 C CA . HIS A 1 252 ? 31.294 -12.289 8.175 1.00 37.97 252 HIS A CA 1
ATOM 2013 C C . HIS A 1 252 ? 32.626 -11.804 7.609 1.00 37.97 252 HIS A C 1
ATOM 2015 O O . HIS A 1 252 ? 32.710 -11.393 6.452 1.00 37.97 252 HIS A O 1
ATOM 2021 N N . GLN A 1 253 ? 33.647 -11.808 8.465 1.00 34.94 253 GLN A N 1
ATOM 2022 C CA . GLN A 1 253 ? 35.043 -11.736 8.058 1.00 34.94 253 GLN A CA 1
ATOM 2023 C C . GLN A 1 253 ? 35.394 -13.020 7.307 1.00 34.94 253 GLN A C 1
ATOM 2025 O O . GLN A 1 253 ? 35.216 -14.118 7.833 1.00 34.94 253 GLN A O 1
ATOM 2030 N N . VAL A 1 254 ? 35.924 -12.871 6.098 1.00 37.78 254 VAL A N 1
ATOM 2031 C CA . VAL A 1 254 ? 36.757 -13.892 5.469 1.00 37.78 254 VAL A CA 1
ATOM 2032 C C . VAL A 1 254 ? 38.023 -13.183 5.014 1.00 37.78 254 VAL A C 1
ATOM 2034 O O . VAL A 1 254 ? 37.977 -12.298 4.159 1.00 37.78 254 VAL A O 1
ATOM 2037 N N . ASP A 1 255 ? 39.133 -13.531 5.656 1.00 33.22 255 ASP A N 1
ATOM 2038 C CA . ASP A 1 255 ? 40.468 -13.074 5.302 1.00 33.22 255 ASP A CA 1
ATOM 2039 C C . ASP A 1 255 ? 40.945 -13.710 3.989 1.00 33.22 255 ASP A C 1
ATOM 2041 O O . ASP A 1 255 ? 40.785 -14.909 3.781 1.00 33.22 255 ASP A O 1
ATOM 2045 N N . ASN A 1 256 ? 41.603 -12.871 3.180 1.00 36.09 256 ASN A N 1
ATOM 2046 C CA . ASN A 1 256 ? 42.672 -13.147 2.211 1.00 36.09 256 ASN A CA 1
ATOM 2047 C C . ASN A 1 256 ? 42.488 -14.260 1.155 1.00 36.09 256 ASN A C 1
ATOM 2049 O O . ASN A 1 256 ? 42.397 -15.444 1.455 1.00 36.09 256 ASN A O 1
ATOM 2053 N N . ILE A 1 257 ? 42.646 -13.889 -0.121 1.00 30.81 257 ILE A N 1
ATOM 2054 C CA . ILE A 1 257 ? 43.902 -14.009 -0.897 1.00 30.81 257 ILE A CA 1
ATOM 2055 C C . ILE A 1 257 ? 43.627 -13.504 -2.330 1.00 30.81 257 ILE A C 1
ATOM 2057 O O . ILE A 1 257 ? 42.696 -13.960 -2.987 1.00 30.81 257 ILE A O 1
ATOM 2061 N N . SER A 1 258 ? 44.487 -12.602 -2.810 1.00 30.67 258 SER A N 1
ATOM 2062 C CA . SER A 1 258 ? 45.143 -12.620 -4.133 1.00 30.67 258 SER A CA 1
ATOM 2063 C C . SER A 1 258 ? 45.165 -11.250 -4.798 1.00 30.67 258 SER A C 1
ATOM 2065 O O . SER A 1 258 ? 44.137 -10.715 -5.211 1.00 30.67 258 SER A O 1
ATOM 2067 N N . ASP A 1 259 ? 46.386 -10.748 -4.960 1.00 41.53 259 ASP A N 1
ATOM 2068 C CA . ASP A 1 259 ? 46.763 -9.679 -5.873 1.00 41.53 259 ASP A CA 1
ATOM 2069 C C . ASP A 1 259 ? 46.112 -9.858 -7.249 1.00 41.53 259 ASP A C 1
ATOM 2071 O O . ASP A 1 259 ? 46.251 -10.913 -7.873 1.00 41.53 259 ASP A O 1
ATOM 2075 N N . PHE A 1 260 ? 45.460 -8.805 -7.745 1.00 31.11 260 PHE A N 1
ATOM 2076 C CA . PHE A 1 260 ? 45.272 -8.617 -9.177 1.00 31.11 260 PHE A CA 1
ATOM 2077 C C . PHE A 1 260 ? 45.457 -7.144 -9.550 1.00 31.11 260 PHE A C 1
ATOM 2079 O O . PHE A 1 260 ? 44.794 -6.241 -9.042 1.00 31.11 260 PHE A O 1
ATOM 2086 N N . GLU A 1 261 ? 46.429 -6.953 -10.435 1.00 32.28 261 GLU A N 1
ATOM 2087 C CA . GLU A 1 261 ? 46.854 -5.743 -11.129 1.00 32.28 261 GLU A CA 1
ATOM 2088 C C . GLU A 1 261 ? 45.753 -4.710 -11.425 1.00 32.28 261 GLU A C 1
ATOM 2090 O O . GLU A 1 261 ? 44.749 -4.981 -12.085 1.00 32.28 261 GLU A O 1
ATOM 2095 N N . MET A 1 262 ? 46.027 -3.457 -11.042 1.00 31.23 262 MET A N 1
ATOM 2096 C CA . MET A 1 262 ? 45.328 -2.281 -11.557 1.00 31.23 262 MET A CA 1
ATOM 2097 C C . MET A 1 262 ? 45.603 -2.105 -13.057 1.00 31.23 262 MET A C 1
ATOM 2099 O O . MET A 1 262 ? 46.587 -1.480 -13.461 1.00 31.23 262 MET A O 1
ATOM 2103 N N . VAL A 1 263 ? 44.674 -2.564 -13.893 1.00 27.83 263 VAL A N 1
ATOM 2104 C CA . VAL A 1 263 ? 44.578 -2.123 -15.287 1.00 27.83 263 VAL A CA 1
ATOM 2105 C C . VAL A 1 263 ? 43.962 -0.723 -15.312 1.00 27.83 263 VAL A C 1
ATOM 2107 O O . VAL A 1 263 ? 42.779 -0.528 -15.033 1.00 27.83 263 VAL A O 1
ATOM 2110 N N . LYS A 1 264 ? 44.776 0.281 -15.659 1.00 34.44 264 LYS A N 1
ATOM 2111 C CA . LYS A 1 264 ? 44.307 1.629 -16.008 1.00 34.44 264 LYS A CA 1
ATOM 2112 C C . LYS A 1 264 ? 43.472 1.552 -17.286 1.00 34.44 264 LYS A C 1
ATOM 2114 O O . LYS A 1 264 ? 44.019 1.512 -18.385 1.00 34.44 264 LYS A O 1
ATOM 2119 N N . VAL A 1 265 ? 42.151 1.571 -17.147 1.00 28.75 265 VAL A N 1
ATOM 2120 C CA . VAL A 1 265 ? 41.242 1.802 -18.274 1.00 28.75 265 VAL A CA 1
ATOM 2121 C C . VAL A 1 265 ? 41.067 3.309 -18.439 1.00 28.75 265 VAL A C 1
ATOM 2123 O O . VAL A 1 265 ? 40.517 3.987 -17.574 1.00 28.75 265 VAL A O 1
ATOM 2126 N N . ASN A 1 266 ? 41.580 3.840 -19.550 1.00 31.14 266 ASN A N 1
ATOM 2127 C CA . ASN A 1 266 ? 41.343 5.212 -19.985 1.00 31.14 266 ASN A CA 1
ATOM 2128 C C . ASN A 1 266 ? 39.838 5.426 -20.193 1.00 31.14 266 ASN A C 1
ATOM 2130 O O . ASN A 1 266 ? 39.274 4.977 -21.192 1.00 31.14 266 ASN A O 1
ATOM 2134 N N . ALA A 1 267 ? 39.196 6.149 -19.276 1.00 28.98 267 ALA A N 1
ATOM 2135 C CA . ALA A 1 267 ? 37.876 6.708 -19.513 1.00 28.98 267 ALA A CA 1
ATOM 2136 C C . ALA A 1 267 ? 37.996 7.781 -20.605 1.00 28.98 267 ALA A C 1
ATOM 2138 O O . ALA A 1 267 ? 38.519 8.874 -20.385 1.00 28.98 267 ALA A O 1
ATOM 2139 N N . LYS A 1 268 ? 37.540 7.441 -21.811 1.00 29.56 268 LYS A N 1
ATOM 2140 C CA . LYS A 1 268 ? 37.334 8.392 -22.897 1.00 29.56 268 LYS A CA 1
ATOM 2141 C C . LYS A 1 268 ? 36.178 9.304 -22.492 1.00 29.56 268 LYS A C 1
ATOM 2143 O O . LYS A 1 268 ? 35.035 8.865 -22.434 1.00 29.56 268 LYS A O 1
ATOM 2148 N N . ILE A 1 269 ? 36.503 10.553 -22.178 1.00 37.00 269 ILE A N 1
ATOM 2149 C CA . ILE A 1 269 ? 35.537 11.637 -21.994 1.00 37.00 269 ILE A CA 1
ATOM 2150 C C . ILE A 1 269 ? 34.747 11.750 -23.305 1.00 37.00 269 ILE A C 1
ATOM 2152 O O . ILE A 1 269 ? 35.321 12.050 -24.353 1.00 37.00 269 ILE A O 1
ATOM 2156 N N . ILE A 1 270 ? 33.454 11.430 -23.257 1.00 34.25 270 ILE A N 1
ATOM 2157 C CA . ILE A 1 270 ? 32.511 11.692 -24.347 1.00 34.25 270 ILE A CA 1
ATOM 2158 C C . ILE A 1 270 ? 32.100 13.172 -24.221 1.00 34.25 270 ILE A C 1
ATOM 2160 O O . ILE A 1 270 ? 31.758 13.586 -23.110 1.00 34.25 270 ILE A O 1
ATOM 2164 N N . PRO A 1 271 ? 32.177 13.984 -25.292 1.00 37.12 271 PRO A N 1
ATOM 2165 C CA . PRO A 1 271 ? 31.795 15.397 -25.254 1.00 37.12 271 PRO A CA 1
ATOM 2166 C C . PRO A 1 271 ? 30.311 15.576 -24.901 1.00 37.12 271 PRO A C 1
ATOM 2168 O O . PRO A 1 271 ? 29.469 14.809 -25.359 1.00 37.12 271 PRO A O 1
ATOM 2171 N N . GLN A 1 272 ? 30.001 16.594 -24.096 1.00 45.22 272 GLN A N 1
ATOM 2172 C CA . GLN A 1 272 ? 28.655 16.918 -23.596 1.00 45.22 272 GLN A CA 1
ATOM 2173 C C . GLN A 1 272 ? 27.707 17.550 -24.636 1.00 45.22 272 GLN A C 1
ATOM 2175 O O . GLN A 1 272 ? 26.597 17.934 -24.275 1.00 45.22 272 GLN A O 1
ATOM 2180 N N . ASP A 1 273 ? 28.103 17.653 -25.903 1.00 42.12 273 ASP A N 1
ATOM 2181 C CA . ASP A 1 273 ? 27.385 18.495 -26.868 1.00 42.12 273 ASP A CA 1
ATOM 2182 C C . ASP A 1 273 ? 26.155 17.817 -27.514 1.00 42.12 273 ASP A C 1
ATOM 2184 O O . ASP A 1 273 ? 25.193 18.506 -27.834 1.00 42.12 273 ASP A O 1
ATOM 2188 N N . ASP A 1 274 ? 26.091 16.480 -27.604 1.00 46.03 274 ASP A N 1
ATOM 2189 C CA . ASP A 1 274 ? 25.006 15.779 -28.337 1.00 46.03 274 ASP A CA 1
ATOM 2190 C C . ASP A 1 274 ? 23.682 15.603 -27.554 1.00 46.03 274 ASP A C 1
ATOM 2192 O O . ASP A 1 274 ? 22.660 15.235 -28.130 1.00 46.03 274 ASP A O 1
ATOM 2196 N N . VAL A 1 275 ? 23.653 15.846 -26.236 1.00 49.16 275 VAL A N 1
ATOM 2197 C CA . VAL A 1 275 ? 22.418 15.699 -25.425 1.00 49.16 275 VAL A CA 1
ATOM 2198 C C . VAL A 1 275 ? 21.567 16.977 -25.450 1.00 49.16 275 VAL A C 1
ATOM 2200 O O . VAL A 1 275 ? 20.338 16.910 -25.372 1.00 49.16 275 VAL A O 1
ATOM 2203 N N . LEU A 1 276 ? 22.204 18.138 -25.622 1.00 51.62 276 LEU A N 1
ATOM 2204 C CA . LEU A 1 276 ? 21.556 19.451 -25.570 1.00 51.62 276 LEU A CA 1
ATOM 2205 C C . LEU A 1 276 ? 20.641 19.724 -26.774 1.00 51.62 276 LEU A C 1
ATOM 2207 O O . LEU A 1 276 ? 19.596 20.349 -26.602 1.00 51.62 276 LEU A O 1
ATOM 2211 N N . GLU A 1 277 ? 20.967 19.224 -27.968 1.00 53.50 277 GLU A N 1
ATOM 2212 C CA . GLU A 1 277 ? 20.166 19.490 -29.175 1.00 53.50 277 GLU A CA 1
ATOM 2213 C C . GLU A 1 277 ? 18.774 18.833 -29.129 1.00 53.50 277 GLU A C 1
ATOM 2215 O O . GLU A 1 277 ? 17.793 19.410 -29.606 1.00 53.50 277 GLU A O 1
ATOM 2220 N N . SER A 1 278 ? 18.650 17.667 -28.482 1.00 61.16 278 SER A N 1
ATOM 2221 C CA . SER A 1 278 ? 17.370 16.948 -28.375 1.00 61.16 278 SER A CA 1
ATOM 2222 C C . SER A 1 278 ? 16.366 17.637 -27.442 1.00 61.16 278 SER A C 1
ATOM 2224 O O . SER A 1 278 ? 15.170 17.683 -27.733 1.00 61.16 278 SER A O 1
ATOM 2226 N N . GLU A 1 279 ? 16.840 18.239 -26.348 1.00 62.66 279 GLU A N 1
ATOM 2227 C CA . GLU A 1 279 ? 15.977 18.958 -25.407 1.00 62.66 279 GLU A CA 1
ATOM 2228 C C . GLU A 1 279 ? 15.544 20.326 -25.936 1.00 62.66 279 GLU A C 1
ATOM 2230 O O . GLU A 1 279 ? 14.435 20.771 -25.638 1.00 62.66 279 GLU A O 1
ATOM 2235 N N . ILE A 1 280 ? 16.394 20.997 -26.721 1.00 69.25 280 ILE A N 1
ATOM 2236 C CA . ILE A 1 280 ? 16.054 22.280 -27.349 1.00 69.25 280 ILE A CA 1
ATOM 2237 C C . ILE A 1 280 ? 14.920 22.076 -28.362 1.00 69.25 280 ILE A C 1
ATOM 2239 O O . ILE A 1 280 ? 13.931 22.809 -28.326 1.00 69.25 280 ILE A O 1
ATOM 2243 N N . SER A 1 281 ? 14.996 21.018 -29.176 1.00 78.25 281 SER A N 1
ATOM 2244 C CA . SER A 1 281 ? 13.964 20.694 -30.167 1.00 78.25 281 SER A CA 1
ATOM 2245 C C . SER A 1 281 ? 12.593 20.406 -29.532 1.00 78.25 281 SER A C 1
ATOM 2247 O O . SER A 1 281 ? 11.577 20.931 -29.990 1.00 78.25 281 SER A O 1
ATOM 2249 N N . LEU A 1 282 ? 12.554 19.660 -28.421 1.00 79.75 282 LEU A N 1
ATOM 2250 C CA . LEU A 1 282 ? 11.306 19.352 -27.704 1.00 79.75 282 LEU A CA 1
ATOM 2251 C C . LEU A 1 282 ? 10.672 20.589 -27.043 1.00 79.75 282 LEU A C 1
ATOM 2253 O O . LEU A 1 282 ? 9.446 20.693 -26.961 1.00 79.75 282 LEU A O 1
ATOM 2257 N N . LYS A 1 283 ? 11.491 21.537 -26.572 1.00 83.12 283 LYS A N 1
ATOM 2258 C CA . LYS A 1 283 ? 11.014 22.793 -25.965 1.00 83.12 283 LYS A CA 1
ATOM 2259 C C . LYS A 1 283 ? 10.383 23.716 -27.004 1.00 83.12 283 LYS A C 1
ATOM 2261 O O . LYS A 1 283 ? 9.345 24.319 -26.734 1.00 83.12 283 LYS A O 1
ATOM 2266 N N . GLU A 1 284 ? 10.974 23.814 -28.192 1.00 86.06 284 GLU A N 1
ATOM 2267 C CA . GLU A 1 284 ? 10.434 24.626 -29.289 1.00 86.06 284 GLU A CA 1
ATOM 2268 C C . GLU A 1 284 ? 9.096 24.082 -29.804 1.00 86.06 284 GLU A C 1
ATOM 2270 O O . GLU A 1 284 ? 8.160 24.852 -30.041 1.00 86.06 284 GLU A O 1
ATOM 2275 N N . GLU A 1 285 ? 8.969 22.756 -29.896 1.00 86.88 285 GLU A N 1
ATOM 2276 C CA . GLU A 1 285 ? 7.720 22.091 -30.270 1.00 86.88 285 GLU A CA 1
ATOM 2277 C C . GLU A 1 285 ? 6.604 22.365 -29.246 1.00 86.88 285 GLU A C 1
ATOM 2279 O O . GLU A 1 285 ? 5.499 22.773 -29.618 1.00 86.88 285 GLU A O 1
ATOM 2284 N N . LEU A 1 286 ? 6.912 22.253 -27.946 1.00 88.69 286 LEU A N 1
ATOM 2285 C CA . LEU A 1 286 ? 5.962 22.554 -26.873 1.00 88.69 286 LEU A CA 1
ATOM 2286 C C . LEU A 1 286 ? 5.557 24.030 -26.839 1.00 88.69 286 LEU A C 1
ATOM 2288 O O . LEU A 1 286 ? 4.381 24.349 -26.661 1.00 88.69 286 LEU A O 1
ATOM 2292 N N . LEU A 1 287 ? 6.500 24.944 -27.063 1.00 88.50 287 LEU A N 1
ATOM 2293 C CA . LEU A 1 287 ? 6.208 26.374 -27.159 1.00 88.50 287 LEU A CA 1
ATOM 2294 C C . LEU A 1 287 ? 5.292 26.698 -28.342 1.00 88.50 287 LEU A C 1
ATOM 2296 O O . LEU A 1 287 ? 4.375 27.511 -28.201 1.00 88.50 287 LEU A O 1
ATOM 2300 N N . SER A 1 288 ? 5.509 26.056 -29.489 1.00 89.31 288 SER A N 1
ATOM 2301 C CA . SER A 1 288 ? 4.648 26.210 -30.662 1.00 89.31 288 SER A CA 1
ATOM 2302 C C . SER A 1 288 ? 3.223 25.727 -30.375 1.00 89.31 288 SER A C 1
ATOM 2304 O O . SER A 1 288 ? 2.253 26.445 -30.638 1.00 89.31 288 SER A O 1
ATOM 2306 N N . ALA A 1 289 ? 3.077 24.557 -29.752 1.00 87.50 289 ALA A N 1
ATOM 2307 C CA . ALA A 1 289 ? 1.775 23.996 -29.400 1.00 87.50 289 ALA A CA 1
ATOM 2308 C C . ALA A 1 289 ? 1.021 24.842 -28.361 1.00 87.50 289 ALA A C 1
ATOM 2310 O O . ALA A 1 289 ? -0.174 25.095 -28.516 1.00 87.50 289 ALA A O 1
ATOM 2311 N N . LEU A 1 290 ? 1.716 25.364 -27.344 1.00 89.94 290 LEU A N 1
ATOM 2312 C CA . LEU A 1 290 ? 1.118 26.248 -26.337 1.00 89.94 290 LEU A CA 1
ATOM 2313 C C . LEU A 1 290 ? 0.628 27.575 -26.936 1.00 89.94 290 LEU A C 1
ATOM 2315 O O . LEU A 1 290 ? -0.388 28.111 -26.496 1.00 89.94 290 LEU A O 1
ATOM 2319 N N . LYS A 1 291 ? 1.307 28.100 -27.962 1.00 91.19 291 LYS A N 1
ATOM 2320 C CA . LYS A 1 291 ? 0.891 29.330 -28.659 1.00 91.19 291 LYS A CA 1
ATOM 2321 C C . LYS A 1 291 ? -0.272 29.093 -29.624 1.00 91.19 291 LYS A C 1
ATOM 2323 O O . LYS A 1 291 ? -1.193 29.914 -29.716 1.00 91.19 291 LYS A O 1
ATOM 2328 N N . THR A 1 292 ? -0.236 27.974 -30.343 1.00 90.56 292 THR A N 1
ATOM 2329 C CA . THR A 1 292 ? -1.198 27.650 -31.409 1.00 90.56 292 THR A CA 1
ATOM 2330 C C . THR A 1 292 ? -2.471 26.972 -30.905 1.00 90.56 292 THR A C 1
ATOM 2332 O O . THR A 1 292 ? -3.496 27.061 -31.585 1.00 90.56 292 THR A O 1
ATOM 2335 N N . GLY A 1 293 ? -2.440 26.376 -29.708 1.00 89.62 293 GLY A N 1
ATOM 2336 C CA . GLY A 1 293 ? -3.584 25.729 -29.071 1.00 89.62 293 GLY A CA 1
ATOM 2337 C C . GLY A 1 293 ? -4.820 26.630 -29.018 1.00 89.62 293 GLY A C 1
ATOM 2338 O O . GLY A 1 293 ? -4.738 27.825 -28.692 1.00 89.62 293 GLY A O 1
ATOM 2339 N N . LYS A 1 294 ? -5.973 26.057 -29.383 1.00 90.00 294 LYS A N 1
ATOM 2340 C CA . LYS A 1 294 ? -7.262 26.764 -29.426 1.00 90.00 294 LYS A CA 1
ATOM 2341 C C . LYS A 1 294 ? -8.170 26.382 -28.269 1.00 90.00 294 LYS A C 1
ATOM 2343 O O . LYS A 1 294 ? -9.024 27.179 -27.904 1.00 90.00 294 LYS A O 1
ATOM 2348 N N . THR A 1 295 ? -7.986 25.196 -27.692 1.00 92.00 295 THR A N 1
ATOM 2349 C CA . THR A 1 295 ? -8.780 24.723 -26.553 1.00 92.00 295 THR A CA 1
ATOM 2350 C C . THR A 1 295 ? -7.897 24.214 -25.419 1.00 92.00 295 THR A C 1
ATOM 2352 O O . THR A 1 295 ? -6.806 23.688 -25.644 1.00 92.00 295 THR A O 1
ATOM 2355 N N . TRP A 1 296 ? -8.380 24.331 -24.179 1.00 92.62 296 TRP A N 1
ATOM 2356 C CA . TRP A 1 296 ? -7.660 23.818 -23.008 1.00 92.62 296 TRP A CA 1
ATOM 2357 C C . TRP A 1 296 ? -7.469 22.294 -23.050 1.00 92.62 296 TRP A C 1
ATOM 2359 O O . TRP A 1 296 ? -6.451 21.785 -22.593 1.00 92.62 296 TRP A O 1
ATOM 2369 N N . SER A 1 297 ? -8.408 21.557 -23.651 1.00 89.12 297 SER A N 1
ATOM 2370 C CA . SER A 1 297 ? -8.302 20.103 -23.815 1.00 89.12 297 SER A CA 1
ATOM 2371 C C . SER A 1 297 ? -7.159 19.694 -24.746 1.00 89.12 297 SER A C 1
ATOM 2373 O O . SER A 1 297 ? -6.423 18.770 -24.412 1.00 89.12 297 SER A O 1
ATOM 2375 N N . GLU A 1 298 ? -6.961 20.400 -25.865 1.00 88.88 298 GLU A N 1
ATOM 2376 C CA . GLU A 1 298 ? -5.800 20.189 -26.746 1.00 88.88 298 GLU A CA 1
ATOM 2377 C C . GLU A 1 298 ? -4.488 20.438 -25.994 1.00 88.88 298 GLU A C 1
ATOM 2379 O O . GLU A 1 298 ? -3.553 19.650 -26.099 1.00 88.88 298 GLU A O 1
ATOM 2384 N N . ILE A 1 299 ? -4.444 21.499 -25.182 1.00 90.88 299 ILE A N 1
ATOM 2385 C CA . ILE A 1 299 ? -3.268 21.860 -24.382 1.00 90.88 299 ILE A CA 1
ATOM 2386 C C . ILE A 1 299 ? -2.959 20.792 -23.324 1.00 90.88 299 ILE A C 1
ATOM 2388 O O . ILE A 1 299 ? -1.793 20.457 -23.125 1.00 90.88 299 ILE A O 1
ATOM 2392 N N . ILE A 1 300 ? -3.966 20.222 -22.654 1.00 88.94 300 ILE A N 1
ATOM 2393 C CA . ILE A 1 300 ? -3.756 19.134 -21.685 1.00 88.94 300 ILE A CA 1
ATOM 2394 C C . ILE A 1 300 ? -3.178 17.902 -22.380 1.00 88.94 300 ILE A C 1
ATOM 2396 O O . ILE A 1 300 ? -2.118 17.434 -21.977 1.00 88.94 300 ILE A O 1
ATOM 2400 N N . VAL A 1 301 ? -3.828 17.419 -23.444 1.00 86.19 301 VAL A N 1
ATOM 2401 C CA . VAL A 1 301 ? -3.379 16.221 -24.174 1.00 86.19 301 VAL A CA 1
ATOM 2402 C C . VAL A 1 301 ? -1.952 16.408 -24.686 1.00 86.19 301 VAL A C 1
ATOM 2404 O O . VAL A 1 301 ? -1.124 15.510 -24.560 1.00 86.19 301 VAL A O 1
ATOM 2407 N N . PHE A 1 302 ? -1.645 17.599 -25.202 1.00 86.69 302 PHE A N 1
ATOM 2408 C CA . PHE A 1 302 ? -0.312 17.917 -25.692 1.00 86.69 302 PHE A CA 1
ATOM 2409 C C . PHE A 1 302 ? 0.718 18.027 -24.562 1.00 86.69 302 PHE A C 1
ATOM 2411 O O . PHE A 1 302 ? 1.848 17.585 -24.705 1.00 86.69 302 PHE A O 1
ATOM 2418 N N . THR A 1 303 ? 0.364 18.605 -23.414 1.00 89.81 303 THR A N 1
ATOM 2419 C CA . THR A 1 303 ? 1.311 18.756 -22.300 1.00 89.81 303 THR A CA 1
ATOM 2420 C C . THR A 1 303 ? 1.513 17.461 -21.517 1.00 89.81 303 THR A C 1
ATOM 2422 O O . THR A 1 303 ? 2.546 17.324 -20.869 1.00 89.81 303 THR A O 1
ATOM 2425 N N . GLU A 1 304 ? 0.587 16.500 -21.544 1.00 88.00 304 GLU A N 1
ATOM 2426 C CA . GLU A 1 304 ? 0.705 15.215 -20.835 1.00 88.00 304 GLU A CA 1
ATOM 2427 C C . GLU A 1 304 ? 1.906 14.375 -21.287 1.00 88.00 304 GLU A C 1
ATOM 2429 O O . GLU A 1 304 ? 2.483 13.663 -20.466 1.00 88.00 304 GLU A O 1
ATOM 2434 N N . THR A 1 305 ? 2.350 14.525 -22.535 1.00 84.88 305 THR A N 1
ATOM 2435 C CA . THR A 1 305 ? 3.480 13.772 -23.099 1.00 84.88 305 THR A CA 1
ATOM 2436 C C . THR A 1 305 ? 4.858 14.287 -22.671 1.00 84.88 305 THR A C 1
ATOM 2438 O O . THR A 1 305 ? 5.860 13.633 -22.949 1.00 84.88 305 THR A O 1
ATOM 2441 N N . TYR A 1 306 ? 4.938 15.433 -21.984 1.00 86.75 306 TYR A N 1
ATOM 2442 C CA . TYR A 1 306 ? 6.204 16.066 -21.590 1.00 86.75 306 TYR A CA 1
ATOM 2443 C C . TYR A 1 306 ? 6.465 15.968 -20.078 1.00 86.75 306 TYR A C 1
ATOM 2445 O O . TYR A 1 306 ? 5.541 15.920 -19.261 1.00 86.75 306 TYR A O 1
ATOM 2453 N N . SER A 1 307 ? 7.743 15.979 -19.681 1.00 86.75 307 SER A N 1
ATOM 2454 C CA . SER A 1 307 ? 8.142 15.979 -18.266 1.00 86.75 307 SER A CA 1
ATOM 2455 C C . SER A 1 307 ? 7.779 17.301 -17.574 1.00 86.75 307 SER A C 1
ATOM 2457 O O . SER A 1 307 ? 7.681 18.351 -18.210 1.00 86.75 307 SER A O 1
ATOM 2459 N N . GLN A 1 308 ? 7.598 17.278 -16.248 1.00 81.31 308 GLN A N 1
ATOM 2460 C CA . GLN A 1 308 ? 7.249 18.483 -15.476 1.00 81.31 308 GLN A CA 1
ATOM 2461 C C . GLN A 1 308 ? 8.288 19.604 -15.622 1.00 81.31 308 GLN A C 1
ATOM 2463 O O . GLN A 1 308 ? 7.919 20.772 -15.719 1.00 81.31 308 GLN A O 1
ATOM 2468 N N . GLN A 1 309 ? 9.574 19.254 -15.708 1.00 82.75 309 GLN A N 1
ATOM 2469 C CA . GLN A 1 309 ? 10.650 20.228 -15.881 1.00 82.75 309 GLN A CA 1
ATOM 2470 C C . GLN A 1 309 ? 10.519 20.987 -17.211 1.00 82.75 309 GLN A C 1
ATOM 2472 O O . GLN A 1 309 ? 10.559 22.216 -17.231 1.00 82.75 309 GLN A O 1
ATOM 2477 N N . VAL A 1 310 ? 10.259 20.269 -18.309 1.00 85.25 310 VAL A N 1
ATOM 2478 C CA . VAL A 1 310 ? 10.073 20.864 -19.643 1.00 85.25 310 VAL A CA 1
ATOM 2479 C C . VAL A 1 310 ? 8.822 21.748 -19.690 1.00 85.25 310 VAL A C 1
ATOM 2481 O O . VAL A 1 310 ? 8.848 22.808 -20.318 1.00 85.25 310 VAL A O 1
ATOM 2484 N N . LYS A 1 311 ? 7.753 21.379 -18.968 1.00 89.75 311 LYS A N 1
ATOM 2485 C CA . LYS A 1 311 ? 6.547 22.218 -18.830 1.00 89.75 311 LYS A CA 1
ATOM 2486 C C . LYS A 1 311 ? 6.842 23.534 -18.114 1.00 89.75 311 LYS A C 1
ATOM 2488 O O . LYS A 1 311 ? 6.407 24.579 -18.586 1.00 89.75 311 LYS A O 1
ATOM 2493 N N . ILE A 1 312 ? 7.581 23.496 -17.002 1.00 86.62 312 ILE A N 1
ATOM 2494 C CA . ILE A 1 312 ? 7.931 24.695 -16.221 1.00 86.62 312 ILE A CA 1
ATOM 2495 C C . ILE A 1 312 ? 8.812 25.635 -17.047 1.00 86.62 312 ILE A C 1
ATOM 2497 O O . ILE A 1 312 ? 8.557 26.838 -17.105 1.00 86.62 312 ILE A O 1
ATOM 2501 N N . GLU A 1 313 ? 9.828 25.097 -17.717 1.00 87.38 313 GLU A N 1
ATOM 2502 C CA . GLU A 1 313 ? 10.734 25.892 -18.548 1.00 87.38 313 GLU A CA 1
ATOM 2503 C C . GLU A 1 313 ? 10.010 26.513 -19.747 1.00 87.38 313 GLU A C 1
ATOM 2505 O O . GLU A 1 313 ? 10.133 27.716 -19.982 1.00 87.38 313 GLU A O 1
ATOM 2510 N N . SER A 1 314 ? 9.179 25.736 -20.443 1.00 89.75 314 SER A N 1
ATOM 2511 C CA . SER A 1 314 ? 8.388 26.236 -21.574 1.00 89.75 314 SER A CA 1
ATOM 2512 C C . SER A 1 314 ? 7.352 27.268 -21.126 1.00 89.75 314 SER A C 1
ATOM 2514 O O . SER A 1 314 ? 7.164 28.280 -21.793 1.00 89.75 314 SER A O 1
ATOM 2516 N N . TRP A 1 315 ? 6.733 27.082 -19.956 1.00 92.62 315 TRP A N 1
ATOM 2517 C CA . TRP A 1 315 ? 5.844 28.082 -19.365 1.00 92.62 315 TRP A CA 1
ATOM 2518 C C . TRP A 1 315 ? 6.575 29.395 -19.082 1.00 92.62 315 TRP A C 1
ATOM 2520 O O . TRP A 1 315 ? 6.061 30.467 -19.394 1.00 92.62 315 TRP A O 1
ATOM 2530 N N . ASN A 1 316 ? 7.788 29.344 -18.531 1.00 91.31 316 ASN A N 1
ATOM 2531 C CA . ASN A 1 316 ? 8.562 30.547 -18.229 1.00 91.31 316 ASN A CA 1
ATOM 2532 C C . ASN A 1 316 ? 8.931 31.339 -19.490 1.00 91.31 316 ASN A C 1
ATOM 2534 O O . ASN A 1 316 ? 8.916 32.569 -19.438 1.00 91.31 316 ASN A O 1
ATOM 2538 N N . LEU A 1 317 ? 9.163 30.648 -20.609 1.00 91.75 317 LEU A N 1
ATOM 2539 C CA . LEU A 1 317 ? 9.508 31.232 -21.909 1.00 91.75 317 LEU A CA 1
ATOM 2540 C C . LEU A 1 317 ? 8.323 31.852 -22.670 1.00 91.75 317 LEU A C 1
ATOM 2542 O O . LEU A 1 317 ? 8.541 32.577 -23.641 1.00 91.75 317 LEU A O 1
ATOM 2546 N N . LEU A 1 318 ? 7.078 31.608 -22.251 1.00 92.44 318 LEU A N 1
ATOM 2547 C CA . LEU A 1 318 ? 5.920 32.273 -22.849 1.00 92.44 318 LEU A CA 1
ATOM 2548 C C . LEU A 1 318 ? 5.873 33.760 -22.471 1.00 92.44 318 LEU A C 1
ATOM 2550 O O . LEU A 1 318 ? 6.056 34.141 -21.308 1.00 92.44 318 LEU A O 1
ATOM 2554 N N . ASP A 1 319 ? 5.555 34.593 -23.459 1.00 94.12 319 ASP A N 1
ATOM 2555 C CA . ASP A 1 319 ? 5.223 35.999 -23.260 1.00 94.12 319 ASP A CA 1
ATOM 2556 C C . ASP A 1 319 ? 3.923 36.165 -22.449 1.00 94.12 319 ASP A C 1
ATOM 2558 O O . ASP A 1 319 ? 3.104 35.249 -22.312 1.00 94.12 319 ASP A O 1
ATOM 2562 N N . THR A 1 320 ? 3.749 37.351 -21.864 1.00 93.12 320 THR A N 1
ATOM 2563 C CA . THR A 1 320 ? 2.616 37.670 -20.982 1.00 93.12 320 THR A CA 1
ATOM 2564 C C . THR A 1 320 ? 1.267 37.522 -21.689 1.00 93.12 320 THR A C 1
ATOM 2566 O O . THR A 1 320 ? 0.297 37.098 -21.063 1.00 93.12 320 THR A O 1
ATOM 2569 N N . GLU A 1 321 ? 1.206 37.824 -22.988 1.00 93.12 321 GLU A N 1
ATOM 2570 C CA . GLU A 1 321 ? -0.007 37.704 -23.802 1.00 93.12 321 GLU A CA 1
ATOM 2571 C C . GLU A 1 321 ? -0.415 36.232 -23.967 1.00 93.12 321 GLU A C 1
ATOM 2573 O O . GLU A 1 321 ? -1.548 35.857 -23.659 1.00 93.12 321 GLU A O 1
ATOM 2578 N N . SER A 1 322 ? 0.534 35.372 -24.339 1.00 91.31 322 SER A N 1
ATOM 2579 C CA . SER A 1 322 ? 0.328 33.927 -24.469 1.00 91.31 322 SER A CA 1
ATOM 2580 C C . SER A 1 322 ? -0.083 33.281 -23.141 1.00 91.31 322 SER A C 1
ATOM 2582 O O . SER A 1 322 ? -1.002 32.462 -23.106 1.00 91.31 322 SER A O 1
ATOM 2584 N N . LYS A 1 323 ? 0.543 33.682 -22.024 1.00 94.75 323 LYS A N 1
ATOM 2585 C CA . LYS A 1 323 ? 0.147 33.232 -20.675 1.00 94.75 323 LYS A CA 1
ATOM 2586 C C . LYS A 1 323 ? -1.285 33.649 -20.335 1.00 94.75 323 LYS A C 1
ATOM 2588 O O . LYS A 1 323 ? -2.039 32.837 -19.803 1.00 94.75 323 LYS A O 1
ATOM 2593 N N . GLY A 1 324 ? -1.668 34.882 -20.670 1.00 93.19 324 GLY A N 1
ATOM 2594 C CA . GLY A 1 324 ? -3.028 35.389 -20.486 1.00 93.19 324 GLY A CA 1
ATOM 2595 C C . GLY A 1 324 ? -4.063 34.572 -21.261 1.00 93.19 324 GLY A C 1
ATOM 2596 O O . GLY A 1 324 ? -5.044 34.117 -20.677 1.00 93.19 324 GLY A O 1
ATOM 2597 N N . LYS A 1 325 ? -3.795 34.294 -22.544 1.00 95.12 325 LYS A N 1
ATOM 2598 C CA . LYS A 1 325 ? -4.653 33.450 -23.391 1.00 95.12 325 LYS A CA 1
ATOM 2599 C C . LYS A 1 325 ? -4.845 32.049 -22.799 1.00 95.12 325 LYS A C 1
ATOM 2601 O O . LYS A 1 325 ? -5.965 31.549 -22.755 1.00 95.12 325 LYS A O 1
ATOM 2606 N N . LEU A 1 326 ? -3.774 31.416 -22.315 1.00 93.75 326 LEU A N 1
ATOM 2607 C CA . LEU A 1 326 ? -3.846 30.083 -21.703 1.00 93.75 326 LEU A CA 1
ATOM 2608 C C . LEU A 1 326 ? -4.663 30.072 -20.405 1.00 93.75 326 LEU A C 1
ATOM 2610 O O . LEU A 1 326 ? -5.449 29.152 -20.188 1.00 93.75 326 LEU A O 1
ATOM 2614 N N . LEU A 1 327 ? -4.509 31.093 -19.557 1.00 93.69 327 LEU A N 1
ATOM 2615 C CA . LEU A 1 327 ? -5.303 31.228 -18.333 1.00 93.69 327 LEU A CA 1
ATOM 2616 C C . LEU A 1 327 ? -6.789 31.434 -18.640 1.00 93.69 327 LEU A C 1
ATOM 2618 O O . LEU A 1 327 ? -7.626 30.817 -17.986 1.00 93.69 327 LEU A O 1
ATOM 2622 N N . GLN A 1 328 ? -7.112 32.225 -19.665 1.00 93.62 328 GLN A N 1
ATOM 2623 C CA . GLN A 1 328 ? -8.489 32.403 -20.116 1.00 93.62 328 GLN A CA 1
ATOM 2624 C C . GLN A 1 328 ? -9.088 31.089 -20.638 1.00 93.62 328 GLN A C 1
ATOM 2626 O O . GLN A 1 328 ? -10.190 30.724 -20.239 1.00 93.62 328 GLN A O 1
ATOM 2631 N N . LEU A 1 329 ? -8.350 30.334 -21.462 1.00 93.75 329 LEU A N 1
ATOM 2632 C CA . LEU A 1 329 ? -8.795 29.020 -21.947 1.00 93.75 329 LEU A CA 1
ATOM 2633 C C . LEU A 1 329 ? -9.061 28.041 -20.796 1.00 93.75 329 LEU A C 1
ATOM 2635 O O . LEU A 1 329 ? -10.029 27.281 -20.840 1.00 93.75 329 LEU A O 1
ATOM 2639 N N . LYS A 1 330 ? -8.218 28.063 -19.758 1.00 94.25 330 LYS A N 1
ATOM 2640 C CA . LYS A 1 330 ? -8.421 27.264 -18.546 1.00 94.25 330 LYS A CA 1
ATOM 2641 C C . LYS A 1 330 ? -9.699 27.671 -17.812 1.00 94.25 330 LYS A C 1
ATOM 2643 O O . LYS A 1 330 ? -10.476 26.805 -17.420 1.00 94.25 330 LYS A O 1
ATOM 2648 N N . GLU A 1 331 ? -9.921 28.969 -17.637 1.00 92.88 331 GLU A N 1
ATOM 2649 C CA . GLU A 1 331 ? -11.104 29.495 -16.954 1.00 92.88 331 GLU A CA 1
ATOM 2650 C C . GLU A 1 331 ? -12.396 29.167 -17.720 1.00 92.88 331 GLU A C 1
ATOM 2652 O O . GLU A 1 331 ? -13.385 28.744 -17.122 1.00 92.88 331 GLU A O 1
ATOM 2657 N N . GLU A 1 332 ? -12.384 29.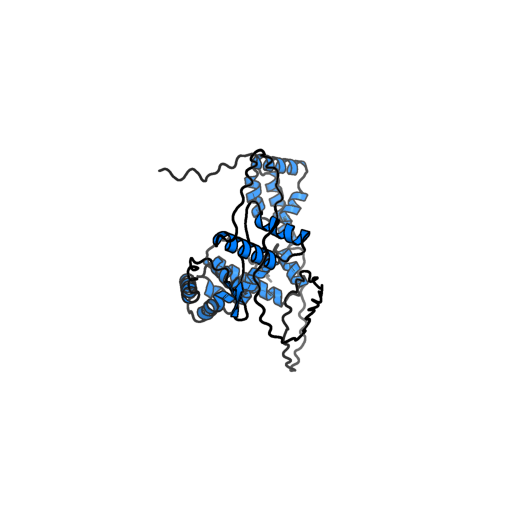302 -19.048 1.00 91.81 332 GLU A N 1
ATOM 2658 C CA . GLU A 1 332 ? -13.493 28.899 -19.919 1.00 91.81 332 GLU A CA 1
ATOM 2659 C C . GLU A 1 332 ? -13.782 27.401 -19.787 1.00 91.81 332 GLU A C 1
ATOM 2661 O O . GLU A 1 332 ? -14.937 27.014 -19.610 1.00 91.81 332 GLU A O 1
ATOM 2666 N N . PHE A 1 333 ? -12.739 26.566 -19.773 1.00 91.06 333 PHE A N 1
ATOM 2667 C CA . PHE A 1 333 ? -12.873 25.124 -19.587 1.00 91.06 333 PHE A CA 1
ATOM 2668 C C . PHE A 1 333 ? -13.492 24.756 -18.231 1.00 91.06 333 PHE A C 1
ATOM 2670 O O . PHE A 1 333 ? -14.384 23.909 -18.180 1.00 91.06 333 PHE A O 1
ATOM 2677 N N . GLU A 1 334 ? -13.064 25.406 -17.145 1.00 89.88 334 GLU A N 1
ATOM 2678 C CA . GLU A 1 334 ? -13.602 25.191 -15.794 1.00 89.88 334 GLU A CA 1
ATOM 2679 C C . GLU A 1 334 ? -15.053 25.674 -15.647 1.00 89.88 334 GLU A C 1
ATOM 2681 O O . GLU A 1 334 ? -15.823 25.085 -14.886 1.00 89.88 334 GLU A O 1
ATOM 2686 N N . LYS A 1 335 ? -15.444 26.708 -16.402 1.00 88.25 335 LYS A N 1
ATOM 2687 C CA . LYS A 1 335 ? -16.818 27.228 -16.451 1.00 88.25 335 LYS A CA 1
ATOM 2688 C C . LYS A 1 335 ? -17.759 26.372 -17.293 1.00 88.25 335 LYS A C 1
ATOM 2690 O O . LYS A 1 335 ? -18.966 26.400 -17.049 1.00 88.25 335 LYS A O 1
ATOM 2695 N N . THR A 1 336 ? -17.252 25.609 -18.263 1.00 80.81 336 THR A N 1
ATOM 2696 C CA . THR A 1 336 ? -18.086 24.661 -19.010 1.00 80.81 336 THR A CA 1
ATOM 2697 C C . THR A 1 336 ? -18.610 23.581 -18.059 1.00 80.81 336 THR A C 1
ATOM 2699 O O . THR A 1 336 ? -17.812 22.834 -17.484 1.00 80.81 336 THR A O 1
ATOM 2702 N N . PRO A 1 337 ? -19.938 23.449 -17.872 1.00 72.12 337 PRO A N 1
ATOM 2703 C CA . PRO A 1 337 ? -20.486 22.402 -17.029 1.00 72.12 337 PRO A CA 1
ATOM 2704 C C . PRO A 1 337 ? -20.038 21.053 -17.585 1.00 72.12 337 PRO A C 1
ATOM 2706 O O . PRO A 1 337 ? -20.295 20.731 -18.746 1.00 72.12 337 PRO A O 1
ATOM 2709 N N . LYS A 1 338 ? -19.350 20.264 -16.753 1.00 70.38 338 LYS A N 1
ATOM 2710 C CA . LYS A 1 338 ? -18.984 18.885 -17.079 1.00 70.38 338 LYS A CA 1
ATOM 2711 C C . LYS A 1 338 ? -20.282 18.112 -17.293 1.00 70.38 338 LYS A C 1
ATOM 2713 O O . LYS A 1 338 ? -20.917 17.691 -16.326 1.00 70.38 338 LYS A O 1
ATOM 2718 N N . ILE A 1 339 ? -20.708 17.979 -18.550 1.00 54.41 339 ILE A N 1
ATOM 2719 C CA . ILE A 1 339 ? -21.851 17.148 -18.919 1.00 54.41 339 ILE A CA 1
ATOM 2720 C C . ILE A 1 339 ? -21.509 15.745 -18.432 1.00 54.41 339 ILE A C 1
ATOM 2722 O O . ILE A 1 339 ? -20.571 15.105 -18.904 1.00 54.41 339 ILE A O 1
ATOM 2726 N N . ASN A 1 340 ? -22.221 15.314 -17.397 1.00 44.00 340 ASN A N 1
ATOM 2727 C CA . ASN A 1 340 ? -22.006 14.034 -16.760 1.00 44.00 340 ASN A CA 1
ATOM 2728 C C . ASN A 1 340 ? -22.546 12.951 -17.704 1.00 44.00 340 ASN A C 1
ATOM 2730 O O . ASN A 1 340 ? -23.732 12.628 -17.679 1.00 44.00 340 ASN A O 1
ATOM 2734 N N . TYR A 1 341 ? -21.682 12.413 -18.567 1.00 43.22 341 TYR A N 1
ATOM 2735 C CA . TYR A 1 341 ? -22.019 11.368 -19.543 1.00 43.22 341 TYR A CA 1
ATOM 2736 C C . TYR A 1 341 ? -22.443 10.026 -18.903 1.00 43.22 341 TYR A C 1
ATOM 2738 O O . TYR A 1 341 ? -22.702 9.060 -19.613 1.00 43.22 341 TYR A O 1
ATOM 2746 N N . GLN A 1 342 ? -22.582 9.939 -17.574 1.00 42.34 342 GLN A N 1
ATOM 2747 C CA . GLN A 1 342 ? -22.972 8.710 -16.875 1.00 42.34 342 GLN A CA 1
ATOM 2748 C C . GLN A 1 342 ? -24.488 8.437 -16.800 1.00 42.34 342 GLN A C 1
ATOM 2750 O O . GLN A 1 342 ? -24.886 7.486 -16.134 1.00 42.34 342 GLN A O 1
ATOM 2755 N N . LYS A 1 343 ? -25.361 9.206 -17.473 1.00 41.34 343 LYS A N 1
ATOM 2756 C CA . LYS A 1 343 ? -26.830 9.012 -17.382 1.00 41.34 343 LYS A CA 1
ATOM 2757 C C . LYS A 1 343 ? -27.575 8.640 -18.672 1.00 41.34 343 LYS A C 1
ATOM 2759 O O . LYS A 1 343 ? -28.799 8.675 -18.665 1.00 41.34 343 LYS A O 1
ATOM 2764 N N . ALA A 1 344 ? -26.890 8.238 -19.745 1.00 42.53 344 ALA A N 1
ATOM 2765 C CA . ALA A 1 344 ? -27.556 7.921 -21.021 1.00 42.53 344 ALA A CA 1
ATOM 2766 C C . ALA A 1 344 ? -27.592 6.432 -21.428 1.00 42.53 344 ALA A C 1
ATOM 2768 O O . ALA A 1 344 ? -28.183 6.126 -22.453 1.00 42.53 344 ALA A O 1
ATOM 2769 N N . ASN A 1 345 ? -27.041 5.498 -20.643 1.00 40.34 345 ASN A N 1
ATOM 2770 C CA . ASN A 1 345 ? -27.019 4.071 -21.011 1.00 40.34 345 ASN A CA 1
ATOM 2771 C C . ASN A 1 345 ? -27.763 3.181 -20.007 1.00 40.34 345 ASN A C 1
ATOM 2773 O O . ASN A 1 345 ? -27.180 2.245 -19.483 1.00 40.34 345 ASN A O 1
ATOM 2777 N N . TYR A 1 346 ? -29.036 3.473 -19.730 1.00 42.09 346 TYR A N 1
ATOM 2778 C CA . TYR A 1 346 ? -29.998 2.493 -19.197 1.00 42.09 346 TYR A CA 1
ATOM 2779 C C . TYR A 1 346 ? -31.415 2.910 -19.594 1.00 42.09 346 TYR A C 1
ATOM 2781 O O . TYR A 1 346 ? -32.172 3.398 -18.763 1.00 42.09 346 TYR A O 1
ATOM 2789 N N . GLN A 1 347 ? -31.741 2.778 -20.879 1.00 41.28 347 GLN A N 1
ATOM 2790 C CA . GLN A 1 347 ? -33.104 2.575 -21.379 1.00 41.28 347 GLN A CA 1
ATOM 2791 C C . GLN A 1 347 ? -33.030 2.323 -22.888 1.00 41.28 347 GLN A C 1
ATOM 2793 O O . GLN A 1 347 ? -33.143 3.236 -23.704 1.00 41.28 347 GLN A O 1
ATOM 2798 N N . THR A 1 348 ? -32.797 1.069 -23.264 1.00 48.12 348 THR A N 1
ATOM 2799 C CA . THR A 1 348 ? -33.360 0.485 -24.488 1.00 48.12 348 THR A CA 1
ATOM 2800 C C . THR A 1 348 ? -33.523 -1.007 -24.282 1.00 48.12 348 THR A C 1
ATOM 2802 O O . THR A 1 348 ? -32.576 -1.616 -23.732 1.00 48.12 348 THR A O 1
#

Radius of gyration: 38.32 Å; chains: 1; bounding box: 96×63×114 Å

Secondary structure (DSSP, 8-state):
----------------HHHHHHHHHHHHHHHHHHHHHS-HHHHHHHHHHTT--HHHHHHHHHHHHHTTTS-GGGGTBS-HHHHHHHHHTHHHHHHHHHHHTT-SS-BHHHHHHHHHHHSPPPPPPPSS---EEE-TTS-EEE-PPP---SS-HHHHHHHHHHHHH---HHHHHHHHHHHHHHHHTTSS-----------------------------------------------------------------------------------TTTTHHHHHHHHHHHHHHHHH--SHHHHHHHHHTS-HHHHHHHHHHS-HHHHHHHHHHHHHHHHS----GGGSSS--

Sequence (348 aa):
MTTTTILHQIPALTINLADATVSILQHAFWLRSQKQILPKKRFREMLAAIGWSHGESRIYLKVADTFERFSPDELKDVEPNTILVLAKHQNKYRQVIEKLLDCGRITQEIVRDLIASVCKPQTPKSDKLSIWKTARDGKPVCRIPDIMEEDRQTGKIIQQEMDENGTIPQTIIREAVELWQAFRDGKLAFVEDSVGVGEEVENPIGDNLDINDSEVSEDVGVEEQYSTEIRVHSDLNNVENYQPESEELVSHQVDNISDFEMVKVNAKIIPQDDVLESEISLKEELLSALKTGKTWSEIIVFTETYSQQVKIESWNLLDTESKGKLLQLKEEFEKTPKINYQKANYQT

Foldseek 3Di:
DDDDDDDPPPPDDPPDQLVVQLVLQVVLQVLLVCPVPDDPVVSVVVCVVVVHDPVRNVLSVLLCVLCVVDHSNLCSQAGNVLSSVCSVPVVQCVVLSVVSVVDPHDHNVSSVVSCPVSVPPDDPDPPDDDQWDQDPVRDTDRHDPDDDDPVCVVVVVLVVCCVPPVDDSVVVVVVVVVVVVCVVVVVDDDDDPPPDDDDDDDDDDDDDDDDDDDDDDDDDDDDDDDPDPDPPPDDPDDDDDDDDDDDDDDDDDDDDDDDDDDDDDDDDDDDPPVVVVVLVVVLVVLLVQLQPDDALVSNCVSCVVDDPVSVVVSLVPDDPVSVVNNVVRVVVVVPPPPPPPPPDPPDD

pLDDT: mean 74.37, std 24.96, range [27.83, 98.06]

Organism: NCBI:txid987040